Protein AF-A0A432TTW4-F1 (afdb_monomer)

Mean predicted aligned error: 8.32 Å

Secondary structure (DSSP, 8-state):
---S--SS--------TTHHHHHHHHHHHHHHHHHHHHHHHHHGGG-TTTT-----HHHHHHHHHHHHHHHHHHHHHHHHH--THHHHHHHHHHHHHHTHHHHHHTTPPPPS-----HHHHHHHHIIIIIHHHHHHHHHHHHHHHHT--HHHHHHHHHHHHHHHHHHHHHHHHHHHHHHHHH--

Radius of gyration: 19.62 Å; Cα contacts (8 Å, |Δi|>4): 116; chains: 1; bounding box: 41×42×66 Å

Structure (mmCIF, N/CA/C/O backbone):
data_AF-A0A432TTW4-F1
#
_entry.id   AF-A0A432TTW4-F1
#
loop_
_atom_site.group_PDB
_atom_site.id
_atom_site.type_symbol
_atom_site.label_atom_id
_atom_site.label_alt_id
_atom_site.label_comp_id
_atom_site.label_asym_id
_atom_site.label_entity_id
_atom_site.label_seq_id
_atom_site.pdbx_PDB_ins_code
_atom_site.Cartn_x
_atom_site.Cartn_y
_atom_site.Cartn_z
_atom_site.occupancy
_atom_site.B_iso_or_equiv
_atom_site.auth_seq_id
_atom_site.auth_comp_id
_atom_site.auth_asym_id
_atom_site.auth_atom_id
_atom_site.pdbx_PDB_model_num
ATOM 1 N N . MET A 1 1 ? 6.985 4.693 -40.006 1.00 43.53 1 MET A N 1
ATOM 2 C CA . MET A 1 1 ? 6.108 3.510 -39.920 1.00 43.53 1 MET A CA 1
ATOM 3 C C . MET A 1 1 ? 6.848 2.426 -40.681 1.00 43.53 1 MET A C 1
ATOM 5 O O . MET A 1 1 ? 7.261 2.726 -41.788 1.00 43.53 1 MET A O 1
ATOM 9 N N . GLU A 1 2 ? 7.109 1.294 -40.021 1.00 40.88 2 GLU A N 1
ATOM 10 C CA . GLU A 1 2 ? 8.022 0.202 -40.427 1.00 40.88 2 GLU A CA 1
ATOM 11 C C . GLU A 1 2 ? 9.523 0.553 -40.408 1.00 40.88 2 GLU A C 1
ATOM 13 O O . GLU A 1 2 ? 9.999 1.285 -41.261 1.00 40.88 2 GLU A O 1
ATOM 18 N N . GLN A 1 3 ? 10.231 0.014 -39.397 1.00 36.81 3 GLN A N 1
ATOM 19 C CA . GLN A 1 3 ? 11.697 -0.187 -39.255 1.00 36.81 3 GLN A CA 1
ATOM 20 C C . GLN A 1 3 ? 12.290 0.261 -37.905 1.00 36.81 3 GLN A C 1
ATOM 22 O O . GLN A 1 3 ? 13.287 0.967 -37.858 1.00 36.81 3 GLN A O 1
ATOM 27 N N . LEU A 1 4 ? 11.722 -0.198 -36.786 1.00 34.69 4 LEU A N 1
ATOM 28 C CA . LEU A 1 4 ? 12.437 -0.212 -35.492 1.00 34.69 4 LEU A CA 1
ATOM 29 C C . LEU A 1 4 ? 12.102 -1.457 -34.646 1.00 34.69 4 LEU A C 1
ATOM 31 O O . LEU A 1 4 ? 12.283 -1.472 -33.435 1.00 34.69 4 LEU A O 1
ATOM 35 N N . PHE A 1 5 ? 11.630 -2.518 -35.307 1.00 49.91 5 PHE A N 1
ATOM 36 C CA . PHE A 1 5 ? 11.475 -3.857 -34.739 1.00 49.91 5 PHE A CA 1
ATOM 37 C C . PHE A 1 5 ? 12.370 -4.813 -35.527 1.00 49.91 5 PHE A C 1
ATOM 39 O O . PHE A 1 5 ? 11.909 -5.540 -36.400 1.00 49.91 5 PHE A O 1
ATOM 46 N N . SER A 1 6 ? 13.675 -4.756 -35.286 1.00 42.56 6 SER A N 1
ATOM 47 C CA . SER A 1 6 ? 14.591 -5.811 -35.708 1.00 42.56 6 SER A CA 1
ATOM 48 C C . SER A 1 6 ? 15.794 -5.833 -34.776 1.00 42.56 6 SER A C 1
ATOM 50 O O . SER A 1 6 ? 16.329 -4.783 -34.429 1.00 42.56 6 SER A O 1
ATOM 52 N N . SER A 1 7 ? 16.204 -7.052 -34.425 1.00 39.91 7 SER A N 1
ATOM 53 C CA . SER A 1 7 ? 17.446 -7.442 -33.744 1.00 39.91 7 SER A CA 1
ATOM 54 C C . SER A 1 7 ? 17.606 -7.073 -32.265 1.00 39.91 7 SER A C 1
ATOM 56 O O . SER A 1 7 ? 18.510 -6.345 -31.876 1.00 39.91 7 SER A O 1
ATOM 58 N N . GLY A 1 8 ? 16.785 -7.700 -31.429 1.00 40.09 8 GLY A N 1
ATOM 59 C CA . GLY A 1 8 ? 17.166 -8.105 -30.079 1.00 40.09 8 GLY A CA 1
ATOM 60 C C . GLY A 1 8 ? 16.419 -9.399 -29.807 1.00 40.09 8 GLY A C 1
ATOM 61 O O . GLY A 1 8 ? 15.194 -9.390 -29.890 1.00 40.09 8 GLY A O 1
ATOM 62 N N . GLU A 1 9 ? 17.136 -10.506 -29.628 1.00 39.66 9 GLU A N 1
ATOM 63 C CA . GLU A 1 9 ? 16.575 -11.829 -29.350 1.00 39.66 9 GLU A CA 1
ATOM 64 C C . GLU A 1 9 ? 15.404 -11.696 -28.371 1.00 39.66 9 GLU A C 1
ATOM 66 O O . GLU A 1 9 ? 15.584 -11.317 -27.211 1.00 39.66 9 GLU A O 1
ATOM 71 N N . LEU A 1 10 ? 14.187 -11.970 -28.851 1.00 47.44 10 LEU A N 1
ATOM 72 C CA . LEU A 1 10 ? 13.092 -12.296 -27.958 1.00 47.44 10 LEU A CA 1
ATOM 73 C C . LEU A 1 10 ? 13.534 -13.599 -27.310 1.00 47.44 10 LEU A C 1
ATOM 75 O O . LEU A 1 10 ? 13.355 -14.665 -27.893 1.00 47.44 10 LEU A O 1
ATOM 79 N N . LEU A 1 11 ? 14.211 -13.492 -26.162 1.00 44.62 11 LEU A N 1
ATOM 80 C CA . LEU A 1 11 ? 14.373 -14.602 -25.242 1.00 44.62 11 LEU A CA 1
ATOM 81 C C . LEU A 1 11 ? 12.996 -15.242 -25.174 1.00 44.62 11 LEU A C 1
ATOM 83 O O . LEU A 1 11 ? 12.032 -14.595 -24.759 1.00 44.62 11 LEU A O 1
ATOM 87 N N . ASP A 1 12 ? 12.908 -16.459 -25.694 1.00 46.34 12 ASP A N 1
ATOM 88 C CA . ASP A 1 12 ? 11.715 -17.280 -25.656 1.00 46.34 12 ASP A CA 1
ATOM 89 C C . ASP A 1 12 ? 11.534 -17.640 -24.180 1.00 46.34 12 ASP A C 1
ATOM 91 O O . ASP A 1 12 ? 12.011 -18.664 -23.688 1.00 46.34 12 ASP A O 1
ATOM 95 N N . VAL A 1 13 ? 11.007 -16.681 -23.410 1.00 58.97 13 VAL A N 1
ATOM 96 C CA . VAL A 1 13 ? 10.734 -16.827 -21.989 1.00 58.97 13 VAL A CA 1
ATOM 97 C C . VAL A 1 13 ? 9.570 -17.795 -21.932 1.00 58.97 13 VAL A C 1
ATOM 99 O O . VAL A 1 13 ? 8.406 -17.397 -21.941 1.00 58.97 13 VAL A O 1
ATOM 102 N N . GLN A 1 14 ? 9.898 -19.086 -21.927 1.00 65.81 14 GLN A N 1
ATOM 103 C CA . GLN A 1 14 ? 8.943 -20.142 -21.660 1.00 65.81 14 GLN A CA 1
ATOM 104 C C . GLN A 1 14 ? 8.346 -19.853 -20.290 1.00 65.81 14 GLN A C 1
ATOM 106 O O . GLN A 1 14 ? 9.013 -19.964 -19.256 1.00 65.81 14 GLN A O 1
ATOM 111 N N . LEU A 1 15 ? 7.093 -19.401 -20.290 1.00 66.00 15 LEU A N 1
ATOM 112 C CA . LEU A 1 15 ? 6.364 -19.225 -19.051 1.00 66.00 15 LEU A CA 1
ATOM 113 C C . LEU A 1 15 ? 6.251 -20.606 -18.392 1.00 66.00 15 LEU A C 1
ATOM 115 O O . LEU A 1 15 ? 5.907 -21.570 -19.080 1.00 66.00 15 LEU A O 1
ATOM 119 N N . PRO A 1 16 ? 6.544 -20.729 -17.087 1.00 79.00 16 PRO A N 1
ATOM 120 C CA . PRO A 1 16 ? 6.449 -22.011 -16.406 1.00 79.00 16 PRO A CA 1
ATOM 121 C C . PRO A 1 16 ? 5.053 -22.612 -16.589 1.00 79.00 16 PRO A C 1
ATOM 123 O O . PRO A 1 16 ? 4.063 -21.895 -16.435 1.00 79.00 16 PRO A O 1
ATOM 126 N N . GLU A 1 17 ? 4.957 -23.922 -16.831 1.00 82.25 17 GLU A N 1
ATOM 127 C CA . GLU A 1 17 ? 3.669 -24.622 -17.021 1.00 82.25 17 GLU A CA 1
ATOM 128 C C . GLU A 1 17 ? 2.666 -24.328 -15.890 1.00 82.25 17 GLU A C 1
ATOM 130 O O . GLU A 1 17 ? 1.464 -24.206 -16.113 1.00 82.25 17 GLU A O 1
ATOM 135 N N . ASN A 1 18 ? 3.177 -24.120 -14.672 1.00 87.75 18 ASN A N 1
ATOM 136 C CA . ASN A 1 18 ? 2.397 -23.841 -13.469 1.00 87.75 18 ASN A CA 1
ATOM 137 C C . ASN A 1 18 ? 2.355 -22.352 -13.080 1.00 87.75 18 ASN A C 1
ATOM 139 O O . ASN A 1 18 ? 2.160 -22.029 -11.906 1.00 87.75 18 ASN A O 1
ATOM 143 N N . MET A 1 19 ? 2.514 -21.425 -14.032 1.00 85.56 19 MET A N 1
ATOM 144 C CA . MET A 1 19 ? 2.523 -19.976 -13.771 1.00 85.56 19 MET A CA 1
ATOM 145 C C . MET A 1 19 ? 1.333 -19.518 -12.916 1.00 85.56 19 MET A C 1
ATOM 147 O O . MET A 1 19 ? 1.515 -18.762 -11.963 1.00 85.56 19 MET A O 1
ATOM 151 N N . MET A 1 20 ? 0.124 -20.006 -13.209 1.00 86.31 20 MET A N 1
ATOM 152 C CA . MET A 1 20 ? -1.078 -19.646 -12.449 1.00 86.31 20 MET A CA 1
ATOM 153 C C . MET A 1 20 ? -0.980 -20.051 -10.975 1.00 86.31 20 MET A C 1
ATOM 155 O O . MET A 1 20 ? -1.337 -19.266 -10.097 1.00 86.31 20 MET A O 1
ATOM 159 N N . PHE A 1 21 ? -0.442 -21.237 -10.682 1.00 88.75 21 PHE A N 1
ATOM 160 C CA . PHE A 1 21 ? -0.217 -21.674 -9.305 1.00 88.75 21 PHE A CA 1
ATOM 161 C C . PHE A 1 21 ? 0.808 -20.788 -8.597 1.00 88.75 21 PHE A C 1
ATOM 163 O O . PHE A 1 21 ? 0.583 -20.389 -7.454 1.00 88.75 21 PHE A O 1
ATOM 170 N N . TYR A 1 22 ? 1.898 -20.418 -9.274 1.00 88.38 22 TYR A N 1
ATOM 171 C CA . TYR A 1 22 ? 2.891 -19.505 -8.708 1.00 88.38 22 TYR A CA 1
ATOM 172 C C . TYR A 1 22 ? 2.319 -18.117 -8.426 1.00 88.38 22 TYR A C 1
ATOM 174 O O . TYR A 1 22 ? 2.613 -17.553 -7.376 1.00 88.38 22 TYR A O 1
ATOM 182 N N . LEU A 1 23 ? 1.458 -17.587 -9.297 1.00 88.06 23 LEU A N 1
ATOM 183 C CA . LEU A 1 23 ? 0.778 -16.310 -9.066 1.00 88.06 23 LEU A CA 1
ATOM 184 C C . LEU A 1 23 ? -0.151 -16.366 -7.849 1.00 88.06 23 LEU A C 1
ATOM 186 O O . LEU A 1 23 ? -0.152 -15.442 -7.038 1.00 88.06 23 LEU A O 1
ATOM 190 N N . VAL A 1 24 ? -0.906 -17.456 -7.686 1.00 89.69 24 VAL A N 1
ATOM 191 C CA . VAL A 1 24 ? -1.780 -17.649 -6.518 1.00 89.69 24 VAL A CA 1
ATOM 192 C C . VAL A 1 24 ? -0.960 -17.756 -5.231 1.00 89.69 24 VAL A C 1
ATOM 194 O O . VAL A 1 24 ? -1.292 -17.104 -4.241 1.00 89.69 24 VAL A O 1
ATOM 197 N N . LEU A 1 25 ? 0.133 -18.523 -5.238 1.00 90.50 25 LEU A N 1
ATOM 198 C CA . LEU A 1 25 ? 1.035 -18.642 -4.088 1.00 90.50 25 LEU A CA 1
ATOM 199 C C . LEU A 1 25 ? 1.721 -17.314 -3.760 1.00 90.50 25 LEU A C 1
ATOM 201 O O . LEU A 1 25 ? 1.823 -16.951 -2.589 1.00 90.50 25 LEU A O 1
ATOM 205 N N . PHE A 1 26 ? 2.141 -16.563 -4.778 1.00 89.75 26 PHE A N 1
ATOM 206 C CA . PHE A 1 26 ? 2.705 -15.229 -4.613 1.00 89.75 26 PHE A CA 1
ATOM 207 C C . PHE A 1 26 ? 1.690 -14.271 -3.984 1.00 89.75 26 PHE A C 1
ATOM 209 O O . PHE A 1 26 ? 2.014 -13.591 -3.012 1.00 89.75 26 PHE A O 1
ATOM 216 N N . LEU A 1 27 ? 0.447 -14.259 -4.474 1.00 90.06 27 LEU A N 1
ATOM 217 C CA . LEU A 1 27 ? -0.629 -13.446 -3.908 1.00 90.06 27 LEU A CA 1
ATOM 218 C C . LEU A 1 27 ? -0.913 -13.837 -2.452 1.00 90.06 27 LEU A C 1
ATOM 220 O O . LEU A 1 27 ? -1.044 -12.968 -1.591 1.00 90.06 27 LEU A O 1
ATOM 224 N N . TYR A 1 28 ? -0.966 -15.137 -2.156 1.00 91.00 28 TYR A N 1
ATOM 225 C CA . TYR A 1 28 ? -1.145 -15.628 -0.793 1.00 91.00 28 TYR A CA 1
ATOM 226 C C . TYR A 1 28 ? -0.005 -15.181 0.131 1.00 91.00 28 TYR A C 1
ATOM 228 O O . TYR A 1 28 ? -0.263 -14.677 1.229 1.00 91.00 28 TYR A O 1
ATOM 236 N N . GLY A 1 29 ? 1.245 -15.307 -0.323 1.00 90.81 29 GLY A N 1
ATOM 237 C CA . GLY A 1 29 ? 2.428 -14.842 0.399 1.00 90.81 29 GLY A CA 1
ATOM 238 C C . GLY A 1 29 ? 2.387 -13.336 0.655 1.00 90.81 29 GLY A C 1
ATOM 239 O O . GLY A 1 29 ? 2.550 -12.901 1.792 1.00 90.81 29 GLY A O 1
ATOM 240 N N . TYR A 1 30 ? 2.077 -12.547 -0.374 1.00 90.31 30 TYR A N 1
ATOM 241 C CA . TYR A 1 30 ? 1.937 -11.093 -0.297 1.00 90.31 30 TYR A CA 1
ATOM 242 C C . TYR A 1 30 ? 0.890 -10.658 0.738 1.00 90.31 30 TYR A C 1
ATOM 244 O O . TYR A 1 30 ? 1.146 -9.784 1.571 1.00 90.31 30 TYR A O 1
ATOM 252 N N . ILE A 1 31 ? -0.286 -11.288 0.728 1.00 91.81 31 ILE A N 1
ATOM 253 C CA . ILE A 1 31 ? -1.383 -10.970 1.651 1.00 91.81 31 ILE A CA 1
ATOM 254 C C . ILE A 1 31 ? -1.028 -11.375 3.075 1.00 91.81 31 ILE A C 1
ATOM 256 O O . ILE A 1 31 ? -1.217 -10.596 4.008 1.00 91.81 31 ILE A O 1
ATOM 260 N N . THR A 1 32 ? -0.487 -12.579 3.242 1.00 91.25 32 THR A N 1
ATOM 261 C CA . THR A 1 32 ? -0.084 -13.102 4.548 1.00 91.25 32 THR A CA 1
ATOM 262 C C . THR A 1 32 ? 0.976 -12.207 5.179 1.00 91.25 32 THR A C 1
ATOM 264 O O . THR A 1 32 ? 0.820 -11.793 6.327 1.00 91.25 32 THR A O 1
ATOM 267 N N . LEU A 1 33 ? 1.996 -11.823 4.410 1.00 91.62 33 LEU A N 1
ATOM 268 C CA . LEU A 1 33 ? 3.042 -10.900 4.841 1.00 91.62 33 LEU A CA 1
ATOM 269 C C . LEU A 1 33 ? 2.467 -9.531 5.227 1.00 91.62 33 LEU A C 1
ATOM 271 O O . LEU A 1 33 ? 2.796 -9.009 6.289 1.00 91.62 33 LEU A O 1
ATOM 275 N N . SER A 1 34 ? 1.564 -8.978 4.413 1.00 93.44 34 SER A N 1
ATOM 276 C CA . SER A 1 34 ? 0.912 -7.694 4.699 1.00 93.44 34 SER A CA 1
ATOM 277 C C . SER A 1 34 ? 0.118 -7.735 6.009 1.00 93.44 34 SER A C 1
ATOM 279 O O . SER A 1 34 ? 0.263 -6.855 6.855 1.00 93.44 34 SER A O 1
ATOM 281 N N . ILE A 1 35 ? -0.680 -8.788 6.222 1.00 92.19 35 ILE A N 1
ATOM 282 C CA . ILE A 1 35 ? -1.465 -8.982 7.451 1.00 92.19 35 ILE A CA 1
ATOM 283 C C . ILE A 1 35 ? -0.555 -9.114 8.674 1.00 92.19 35 ILE A C 1
ATOM 285 O O . ILE A 1 35 ? -0.839 -8.504 9.707 1.00 92.19 35 ILE A O 1
ATOM 289 N N . ILE A 1 36 ? 0.518 -9.904 8.575 1.00 90.56 36 ILE A N 1
ATOM 290 C CA . ILE A 1 36 ? 1.480 -10.091 9.669 1.00 90.56 36 ILE A CA 1
ATOM 291 C C . ILE A 1 36 ? 2.144 -8.761 10.013 1.00 90.56 36 ILE A C 1
ATOM 293 O O . ILE A 1 36 ? 2.194 -8.409 11.188 1.00 90.56 36 ILE A O 1
ATOM 297 N N . MET A 1 37 ? 2.584 -7.991 9.016 1.00 92.00 37 MET A N 1
ATOM 298 C CA . MET A 1 37 ? 3.213 -6.692 9.257 1.00 92.00 37 MET A CA 1
ATOM 299 C C . MET A 1 37 ? 2.257 -5.703 9.921 1.00 92.00 37 MET A C 1
ATOM 301 O O . MET A 1 37 ? 2.629 -5.065 10.903 1.00 92.00 37 MET A O 1
ATOM 305 N N . TYR A 1 38 ? 1.005 -5.621 9.469 1.00 93.44 38 TYR A N 1
ATOM 306 C CA . TYR A 1 38 ? 0.009 -4.789 10.142 1.00 93.44 38 TYR A CA 1
ATOM 307 C C . TYR A 1 38 ? -0.235 -5.236 11.585 1.00 93.44 38 TYR A C 1
ATOM 309 O O . TYR A 1 38 ? -0.248 -4.403 12.486 1.00 93.44 38 TYR A O 1
ATOM 317 N N . ARG A 1 39 ? -0.382 -6.541 11.838 1.00 90.00 39 ARG A N 1
ATOM 318 C CA . ARG A 1 39 ? -0.534 -7.067 13.202 1.00 90.00 39 ARG A CA 1
ATOM 319 C C . ARG A 1 39 ? 0.669 -6.749 14.080 1.00 90.00 39 ARG A C 1
ATOM 321 O O . ARG A 1 39 ? 0.470 -6.346 15.217 1.00 90.00 39 ARG A O 1
ATOM 328 N N . LEU A 1 40 ? 1.881 -6.902 13.558 1.00 90.06 40 LEU A N 1
ATOM 329 C CA . LEU A 1 40 ? 3.117 -6.628 14.285 1.00 90.06 40 LEU A CA 1
ATOM 330 C C . LEU A 1 40 ? 3.195 -5.157 14.697 1.00 90.06 40 LEU A C 1
ATOM 332 O O . LEU A 1 40 ? 3.471 -4.870 15.856 1.00 90.06 40 LEU A O 1
ATOM 336 N N . VAL A 1 41 ? 2.891 -4.229 13.787 1.00 91.62 41 VAL A N 1
ATOM 337 C CA . VAL A 1 41 ? 2.915 -2.792 14.104 1.00 91.62 41 VAL A CA 1
ATOM 338 C C . VAL A 1 41 ? 1.816 -2.416 15.104 1.00 91.62 41 VAL A C 1
ATOM 340 O O . VAL A 1 41 ? 2.053 -1.594 15.986 1.00 91.62 41 VAL A O 1
ATOM 343 N N . ILE A 1 42 ? 0.622 -3.014 15.002 1.00 91.00 42 ILE A N 1
ATOM 344 C CA . ILE A 1 42 ? -0.507 -2.658 15.874 1.00 91.00 42 ILE A CA 1
ATOM 345 C C . ILE A 1 42 ? -0.429 -3.302 17.262 1.00 91.00 42 ILE A C 1
ATOM 347 O O . ILE A 1 42 ? -0.696 -2.629 18.254 1.00 91.00 42 ILE A O 1
ATOM 351 N N . LEU A 1 43 ? -0.123 -4.598 17.328 1.00 86.75 43 LEU A N 1
ATOM 352 C CA . LEU A 1 43 ? -0.194 -5.414 18.546 1.00 86.75 43 LEU A CA 1
ATOM 353 C C . LEU A 1 43 ? 1.174 -5.602 19.217 1.00 86.75 43 LEU A C 1
ATOM 355 O O . LEU A 1 43 ? 1.232 -6.068 20.354 1.00 86.75 43 LEU A O 1
ATOM 359 N N . GLY A 1 44 ? 2.270 -5.269 18.528 1.00 83.50 44 GLY A N 1
ATOM 360 C CA . GLY A 1 44 ? 3.627 -5.453 19.033 1.00 83.50 44 GLY A CA 1
ATOM 361 C C . GLY A 1 44 ? 3.887 -6.898 19.463 1.00 83.50 44 GLY A C 1
ATOM 362 O O . GLY A 1 44 ? 3.591 -7.850 18.735 1.00 83.50 44 GLY A O 1
ATOM 363 N N . GLU A 1 45 ? 4.398 -7.055 20.684 1.00 74.25 45 GLU A N 1
ATOM 364 C CA . GLU A 1 45 ? 4.714 -8.349 21.302 1.00 74.25 45 GLU A CA 1
ATOM 365 C C . GLU A 1 45 ? 3.479 -9.235 21.538 1.00 74.25 45 GLU A C 1
ATOM 367 O O . GLU A 1 45 ? 3.601 -10.455 21.624 1.00 74.25 45 GLU A O 1
ATOM 372 N N . GLN A 1 46 ? 2.275 -8.652 21.585 1.00 69.81 46 GLN A N 1
ATOM 373 C CA . GLN A 1 46 ? 1.019 -9.386 21.780 1.00 69.81 46 GLN A CA 1
ATOM 374 C C . GLN A 1 46 ? 0.423 -9.940 20.478 1.00 69.81 46 GLN A C 1
ATOM 376 O O . GLN A 1 46 ? -0.692 -10.465 20.485 1.00 69.81 46 GLN A O 1
ATOM 381 N N . SER A 1 47 ? 1.131 -9.841 19.349 1.00 69.69 47 SER A N 1
ATOM 382 C CA . SER A 1 47 ? 0.739 -10.505 18.103 1.00 69.69 47 SER A CA 1
ATOM 383 C C . SER A 1 47 ? 0.752 -12.030 18.309 1.00 69.69 47 SER A C 1
ATOM 385 O O . SER A 1 47 ? 1.779 -12.693 18.162 1.00 69.69 47 SER A O 1
ATOM 387 N N . SER A 1 48 ? -0.404 -12.583 18.690 1.00 52.28 48 SER A N 1
ATOM 388 C CA . SER A 1 48 ? -0.623 -13.919 19.272 1.00 52.28 48 SER A CA 1
ATOM 389 C C . SER A 1 48 ? -0.417 -15.114 18.324 1.00 52.28 48 SER A C 1
ATOM 391 O O . SER A 1 48 ? -1.070 -16.146 18.451 1.00 52.28 48 SER A O 1
ATOM 393 N N . GLY A 1 49 ? 0.514 -15.015 17.377 1.00 55.75 49 GLY A N 1
ATOM 394 C CA . GLY A 1 49 ? 0.853 -16.111 16.469 1.00 55.75 49 GLY A CA 1
ATOM 395 C C . GLY A 1 49 ? 2.248 -16.063 15.851 1.00 55.75 49 GLY A C 1
ATOM 396 O O . GLY A 1 49 ? 2.540 -16.918 15.022 1.00 55.75 49 GLY A O 1
ATOM 397 N N . GLY A 1 50 ? 3.115 -15.104 16.202 1.00 57.69 50 GLY A N 1
ATOM 398 C CA . GLY A 1 50 ? 4.411 -14.957 15.524 1.00 57.69 50 GLY A CA 1
ATOM 399 C C . GLY A 1 50 ? 4.273 -14.866 13.993 1.00 57.69 50 GLY A C 1
ATOM 400 O O . GLY A 1 50 ? 3.217 -14.515 13.468 1.00 57.69 50 GLY A O 1
ATOM 401 N N . PHE A 1 51 ? 5.332 -15.211 13.257 1.00 62.84 51 PHE A N 1
ATOM 402 C CA . PHE A 1 51 ? 5.358 -15.257 11.785 1.00 62.84 51 PHE A CA 1
ATOM 403 C C . PHE A 1 51 ? 4.597 -16.479 11.206 1.00 62.84 51 PHE A C 1
ATOM 405 O O . PHE A 1 51 ? 5.024 -17.072 10.217 1.00 62.84 51 PHE A O 1
ATOM 412 N N . MET A 1 52 ? 3.497 -16.918 11.834 1.00 69.56 52 MET A N 1
ATOM 413 C CA . MET A 1 52 ? 2.699 -18.036 11.321 1.00 69.56 52 MET A CA 1
ATOM 414 C C . MET A 1 52 ? 1.840 -17.619 10.121 1.00 69.56 52 MET A C 1
ATOM 416 O O . MET A 1 52 ? 1.269 -16.522 10.115 1.00 69.56 52 MET A O 1
ATOM 420 N N . PRO A 1 53 ? 1.689 -18.505 9.119 1.00 70.12 53 PRO A N 1
ATOM 421 C CA . PRO A 1 53 ? 0.837 -18.245 7.971 1.00 70.12 53 PRO A CA 1
ATOM 422 C C . PRO A 1 53 ? -0.613 -18.008 8.404 1.00 70.12 53 PRO A C 1
ATOM 424 O O . PRO A 1 53 ? -1.163 -18.698 9.265 1.00 70.12 53 PRO A O 1
ATOM 427 N N . VAL A 1 54 ? -1.252 -17.012 7.793 1.00 78.56 54 VAL A N 1
ATOM 428 C CA . VAL A 1 54 ? -2.650 -16.683 8.070 1.00 78.56 54 VAL A CA 1
ATOM 429 C C . VAL A 1 54 ? -3.519 -17.733 7.383 1.00 78.56 54 VAL A C 1
ATOM 431 O O . VAL A 1 54 ? -3.551 -17.809 6.159 1.00 78.56 54 VAL A O 1
ATOM 434 N N . LEU A 1 55 ? -4.231 -18.540 8.173 1.00 80.38 55 LEU A N 1
ATOM 435 C CA . LEU A 1 55 ? -5.127 -19.596 7.673 1.00 80.38 55 LEU A CA 1
ATOM 436 C C . LEU A 1 55 ? -6.613 -19.211 7.728 1.00 80.38 55 LEU A C 1
ATOM 438 O O . LEU A 1 55 ? -7.477 -19.965 7.288 1.00 80.38 55 LEU A O 1
ATOM 442 N N . ASN A 1 56 ? -6.939 -18.032 8.264 1.00 86.00 56 ASN A N 1
ATOM 443 C CA . ASN A 1 56 ? -8.321 -17.576 8.342 1.00 86.00 56 ASN A CA 1
ATOM 444 C C . ASN A 1 56 ? -8.823 -17.162 6.948 1.00 86.00 56 ASN A C 1
ATOM 446 O O . ASN A 1 56 ? -8.564 -16.052 6.483 1.00 86.00 56 ASN A O 1
ATOM 450 N N . VAL A 1 57 ? -9.570 -18.060 6.301 1.00 85.94 57 VAL A N 1
ATOM 451 C CA . VAL A 1 57 ? -10.099 -17.878 4.940 1.00 85.94 57 VAL A CA 1
ATOM 452 C C . VAL A 1 57 ? -10.973 -16.627 4.829 1.00 85.94 57 VAL A C 1
ATOM 454 O O . VAL A 1 57 ? -10.832 -15.871 3.872 1.00 85.94 57 VAL A O 1
ATOM 457 N N . ASN A 1 58 ? -11.819 -16.342 5.824 1.00 87.94 58 ASN A N 1
ATOM 458 C CA . ASN A 1 58 ? -12.663 -15.142 5.817 1.00 87.94 58 ASN A CA 1
ATOM 459 C C . ASN A 1 58 ? -11.817 -13.856 5.819 1.00 87.94 58 ASN A C 1
ATOM 461 O O . ASN A 1 58 ? -12.098 -12.907 5.086 1.00 87.94 58 ASN A O 1
ATOM 465 N N . LYS A 1 59 ? -10.732 -13.833 6.601 1.00 89.12 59 LYS A N 1
ATOM 466 C CA . LYS A 1 59 ? -9.784 -12.714 6.608 1.00 89.12 59 LYS A CA 1
ATOM 467 C C . LYS A 1 59 ? -9.113 -12.533 5.253 1.00 89.12 59 LYS A C 1
ATOM 469 O O . LYS A 1 59 ? -9.057 -11.409 4.759 1.00 89.12 59 LYS A O 1
ATOM 474 N N . ILE A 1 60 ? -8.634 -13.625 4.660 1.00 90.56 60 ILE A N 1
ATOM 475 C CA . ILE A 1 60 ? -7.984 -13.602 3.347 1.00 90.56 60 ILE A CA 1
ATOM 476 C C . ILE A 1 60 ? -8.955 -13.060 2.301 1.00 90.56 60 ILE A C 1
ATOM 478 O O . ILE A 1 60 ? -8.606 -12.117 1.605 1.00 90.56 60 ILE A O 1
ATOM 482 N N . ILE A 1 61 ? -10.187 -13.572 2.235 1.00 91.38 61 ILE A N 1
ATOM 483 C CA . ILE A 1 61 ? -11.196 -13.119 1.266 1.00 91.38 61 ILE A CA 1
ATOM 484 C C . ILE A 1 61 ? -11.491 -11.624 1.429 1.00 91.38 61 ILE A C 1
ATOM 486 O O . ILE A 1 61 ? -11.513 -10.896 0.439 1.00 91.38 61 ILE A O 1
ATOM 490 N N . ARG A 1 62 ? -11.670 -11.137 2.665 1.00 93.19 62 ARG A N 1
ATOM 491 C CA . ARG A 1 62 ? -11.883 -9.702 2.927 1.00 93.19 62 ARG A CA 1
ATOM 492 C C . ARG A 1 62 ? -10.687 -8.859 2.485 1.00 93.19 62 ARG A C 1
ATOM 494 O O . ARG A 1 62 ? -10.884 -7.787 1.919 1.00 93.19 62 ARG A O 1
ATOM 501 N N . PHE A 1 63 ? -9.467 -9.335 2.731 1.00 94.19 63 PHE A N 1
ATOM 502 C CA . PHE A 1 63 ? -8.244 -8.637 2.341 1.00 94.19 63 PHE A CA 1
ATOM 503 C C . PHE A 1 63 ? -8.079 -8.611 0.817 1.00 94.19 63 PHE A C 1
ATOM 505 O O . PHE A 1 63 ? -7.921 -7.533 0.255 1.00 94.19 63 PHE A O 1
ATOM 512 N N . VAL A 1 64 ? -8.212 -9.764 0.146 1.00 94.00 64 VAL A N 1
ATOM 513 C CA . VAL A 1 64 ? -8.210 -9.887 -1.323 1.00 94.00 64 VAL A CA 1
ATOM 514 C C . VAL A 1 64 ? -9.253 -8.956 -1.929 1.00 94.00 64 VAL A C 1
ATOM 516 O O . VAL A 1 64 ? -8.934 -8.177 -2.822 1.00 94.00 64 VAL A O 1
ATOM 519 N N . GLY A 1 65 ? -10.492 -9.006 -1.431 1.00 94.06 65 GLY A N 1
ATOM 520 C CA . GLY A 1 65 ? -11.586 -8.178 -1.927 1.00 94.06 65 GLY A CA 1
ATOM 521 C C . GLY A 1 65 ? -11.275 -6.687 -1.817 1.00 94.06 65 GLY A C 1
ATOM 522 O O . GLY A 1 65 ? -11.505 -5.944 -2.768 1.00 94.06 65 GLY A O 1
ATOM 523 N N . LEU A 1 66 ? -10.683 -6.253 -0.701 1.00 94.75 66 LEU A N 1
ATOM 524 C CA . LEU A 1 66 ? -10.270 -4.864 -0.523 1.00 94.75 66 LEU A CA 1
ATOM 525 C C . LEU A 1 66 ? -9.092 -4.483 -1.434 1.00 94.75 66 LEU A C 1
ATOM 527 O O . LEU A 1 66 ? -9.123 -3.412 -2.034 1.00 94.75 66 LEU A O 1
ATOM 531 N N . THR A 1 67 ? -8.087 -5.349 -1.594 1.00 92.75 67 THR A N 1
ATOM 532 C CA . THR A 1 67 ? -6.963 -5.134 -2.523 1.00 92.75 67 THR A CA 1
ATOM 533 C C . THR A 1 67 ? -7.452 -4.989 -3.961 1.00 92.75 67 THR A C 1
ATOM 535 O O . THR A 1 67 ? -7.076 -4.034 -4.640 1.00 92.75 67 THR A O 1
ATOM 538 N N . LEU A 1 68 ? -8.331 -5.887 -4.411 1.00 93.56 68 LEU A N 1
ATOM 539 C CA . LEU A 1 68 ? -8.923 -5.825 -5.746 1.00 93.56 68 LEU A CA 1
ATOM 540 C C . LEU A 1 68 ? -9.775 -4.570 -5.922 1.00 93.56 68 LEU A C 1
ATOM 542 O O . LEU A 1 68 ? -9.657 -3.903 -6.943 1.00 93.56 68 LEU A O 1
ATOM 546 N N . PHE A 1 69 ? -10.587 -4.208 -4.927 1.00 94.50 69 PHE A N 1
ATOM 547 C CA . PHE A 1 69 ? -11.392 -2.990 -4.971 1.00 94.50 69 PHE A CA 1
ATOM 548 C C . PHE A 1 69 ? -10.519 -1.739 -5.121 1.00 94.50 69 PHE A C 1
ATOM 550 O O . PHE A 1 69 ? -10.741 -0.939 -6.027 1.00 94.50 69 PHE A O 1
ATOM 557 N N . VAL A 1 70 ? -9.487 -1.592 -4.286 1.00 92.81 70 VAL A N 1
ATOM 558 C CA . VAL A 1 70 ? -8.547 -0.463 -4.353 1.00 92.81 70 VAL A CA 1
ATOM 559 C C . VAL A 1 70 ? -7.840 -0.419 -5.711 1.00 92.81 70 VAL A C 1
ATOM 561 O O . VAL A 1 70 ? -7.756 0.646 -6.326 1.00 92.81 70 VAL A O 1
ATOM 564 N N . GLY A 1 71 ? -7.381 -1.568 -6.215 1.00 90.44 71 GLY A N 1
ATOM 565 C CA . GLY A 1 71 ? -6.739 -1.672 -7.527 1.00 90.44 71 GLY A CA 1
ATOM 566 C C . GLY A 1 71 ? -7.670 -1.282 -8.677 1.00 90.44 71 GLY A C 1
ATOM 567 O O . GLY A 1 71 ? -7.313 -0.457 -9.511 1.00 90.44 71 GLY A O 1
ATOM 568 N N . LEU A 1 72 ? -8.897 -1.803 -8.701 1.00 93.06 72 LEU A N 1
ATOM 569 C CA . LEU A 1 72 ? -9.862 -1.504 -9.761 1.00 93.06 72 LEU A CA 1
ATOM 570 C C . LEU A 1 72 ? -10.270 -0.030 -9.758 1.00 93.06 72 LEU A C 1
ATOM 572 O O . LEU A 1 72 ? -10.242 0.615 -10.802 1.00 93.06 72 LEU A O 1
ATOM 576 N N . VAL A 1 73 ? -10.597 0.525 -8.591 1.00 93.00 73 VAL A N 1
ATOM 577 C CA . VAL A 1 73 ? -11.047 1.920 -8.469 1.00 93.00 73 VAL A CA 1
ATOM 578 C C . VAL A 1 73 ? -9.955 2.913 -8.876 1.00 93.00 73 VAL A C 1
ATOM 580 O O . VAL A 1 73 ? -10.264 4.006 -9.345 1.00 93.00 73 VAL A O 1
ATOM 583 N N . THR A 1 74 ? -8.682 2.54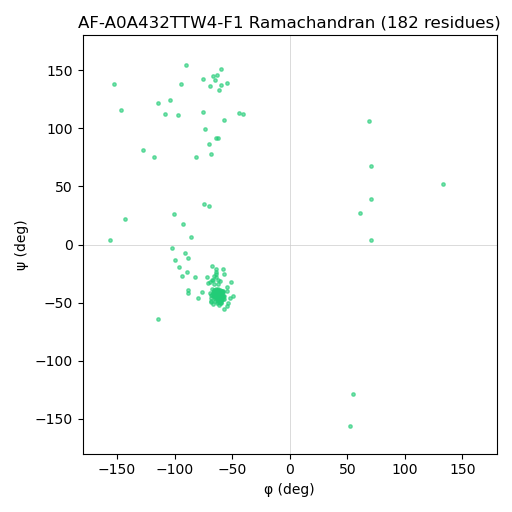5 -8.735 1.00 90.19 74 THR A N 1
ATOM 584 C CA . THR A 1 74 ? -7.554 3.409 -9.112 1.00 90.19 74 THR A CA 1
ATOM 585 C C . THR A 1 74 ? -7.135 3.241 -10.569 1.00 90.19 74 THR A C 1
ATOM 587 O O . THR A 1 74 ? -6.834 4.237 -11.222 1.00 90.19 74 THR A O 1
ATOM 590 N N . VAL A 1 75 ? -7.138 2.014 -11.099 1.00 90.12 75 VAL A N 1
ATOM 591 C CA . VAL A 1 75 ? -6.620 1.704 -12.443 1.00 90.12 75 VAL A CA 1
ATOM 592 C C . VAL A 1 75 ? -7.680 1.858 -13.532 1.00 90.12 75 VAL A C 1
ATOM 594 O O . VAL A 1 75 ? -7.381 2.402 -14.594 1.00 90.12 75 VAL A O 1
ATOM 597 N N . VAL A 1 76 ? -8.923 1.422 -13.297 1.00 91.94 76 VAL A N 1
ATOM 598 C CA . VAL A 1 76 ? -9.979 1.423 -14.330 1.00 91.94 76 VAL A CA 1
ATOM 599 C C . VAL A 1 76 ? -10.257 2.830 -14.875 1.00 91.94 76 VAL A C 1
ATOM 601 O O . VAL A 1 76 ? -10.300 2.980 -16.097 1.00 91.94 76 VAL A O 1
ATOM 604 N N . PRO A 1 77 ? -10.378 3.887 -14.045 1.00 89.75 77 PRO A N 1
ATOM 605 C CA . PRO A 1 77 ? -10.599 5.236 -14.563 1.00 89.75 77 PRO A CA 1
ATOM 606 C C . PRO A 1 77 ? -9.463 5.718 -15.467 1.00 89.75 77 PRO A C 1
ATOM 608 O O . PRO A 1 77 ? -9.723 6.323 -16.506 1.00 89.75 77 PRO A O 1
ATOM 611 N N . VAL A 1 78 ? -8.213 5.405 -15.119 1.00 90.50 78 VAL A N 1
ATOM 612 C CA . VAL A 1 78 ? -7.037 5.742 -15.934 1.00 90.50 78 VAL A CA 1
ATOM 613 C C . VAL A 1 78 ? -7.061 4.975 -17.252 1.00 90.50 78 VAL A C 1
ATOM 615 O O . VAL A 1 78 ? -6.804 5.559 -18.297 1.00 90.50 78 VAL A O 1
ATOM 618 N N . MET A 1 79 ? -7.419 3.690 -17.221 1.00 90.50 79 MET A N 1
ATOM 619 C CA . MET A 1 79 ? -7.487 2.845 -18.414 1.00 90.50 79 MET A CA 1
ATOM 620 C C . MET A 1 79 ? -8.548 3.326 -19.413 1.00 90.50 79 MET A C 1
ATOM 622 O O . MET A 1 79 ? -8.314 3.288 -20.615 1.00 90.50 79 MET A O 1
ATOM 626 N N . ILE A 1 80 ? -9.699 3.8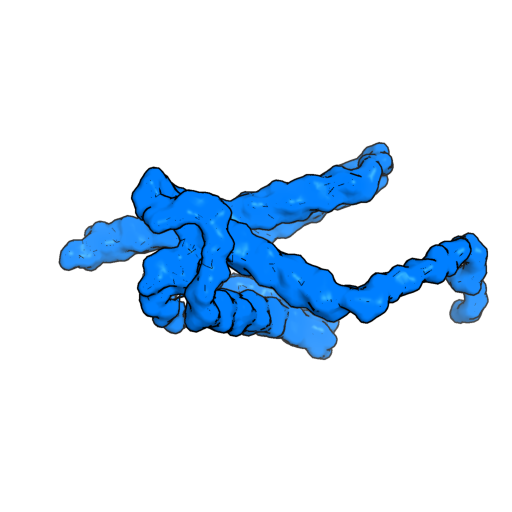00 -18.924 1.00 92.44 80 ILE A N 1
ATOM 627 C CA . ILE A 1 80 ? -10.797 4.291 -19.772 1.00 92.44 80 ILE A CA 1
ATOM 628 C C . ILE A 1 80 ? -10.494 5.684 -20.338 1.00 92.44 80 ILE A C 1
ATOM 630 O O . ILE A 1 80 ? -10.811 5.968 -21.489 1.00 92.44 80 ILE A O 1
ATOM 634 N N . THR A 1 81 ? -9.918 6.572 -19.526 1.00 91.31 81 THR A N 1
ATOM 635 C CA . THR A 1 81 ? -9.750 7.994 -19.884 1.00 91.31 81 THR A CA 1
ATOM 636 C C . THR A 1 81 ? -8.377 8.334 -20.457 1.00 91.31 81 THR A C 1
ATOM 638 O O . THR A 1 81 ? -8.213 9.391 -21.060 1.00 91.31 81 THR A O 1
ATOM 641 N N . GLY A 1 82 ? -7.372 7.486 -20.232 1.00 89.38 82 GLY A N 1
ATOM 642 C CA . GLY A 1 82 ? -5.974 7.742 -20.577 1.00 89.38 82 GLY A CA 1
ATOM 643 C C . GLY A 1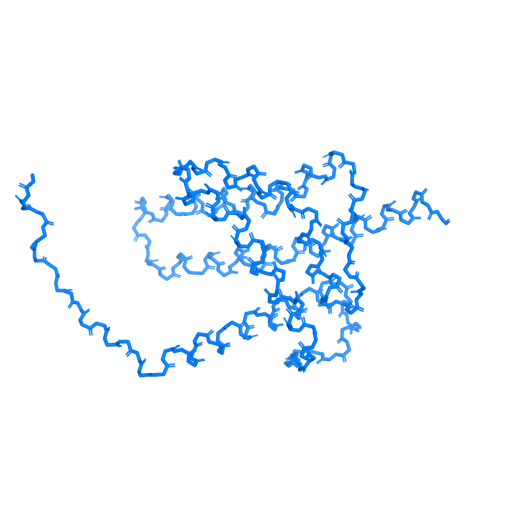 82 ? -5.283 8.807 -19.715 1.00 89.38 82 GLY A C 1
ATOM 644 O O . GLY A 1 82 ? -4.132 9.140 -19.986 1.00 89.38 82 GLY A O 1
ATOM 645 N N . MET A 1 83 ? -5.941 9.365 -18.689 1.00 89.69 83 MET A N 1
ATOM 646 C CA . MET A 1 83 ? -5.367 10.448 -17.881 1.00 89.69 83 MET A CA 1
ATOM 647 C C . MET A 1 83 ? -4.723 9.904 -16.593 1.00 89.69 83 MET A C 1
ATOM 649 O O . MET A 1 83 ? -5.442 9.505 -15.675 1.00 89.69 83 MET A O 1
ATOM 653 N N . PRO A 1 84 ? -3.386 9.950 -16.440 1.00 83.69 84 PRO A N 1
ATOM 654 C CA . PRO A 1 84 ? -2.712 9.405 -15.257 1.00 83.69 84 PRO A CA 1
ATOM 655 C C . PRO A 1 84 ? -3.044 10.169 -13.964 1.00 83.69 84 PRO A C 1
ATOM 657 O O . PRO A 1 84 ? -3.068 9.583 -12.885 1.00 83.69 84 PRO A O 1
ATOM 660 N N . MET A 1 85 ? -3.380 11.463 -14.053 1.00 87.38 85 MET A N 1
ATOM 661 C CA . MET A 1 85 ? -3.754 12.279 -12.886 1.00 87.38 85 MET A CA 1
ATOM 662 C C . MET A 1 85 ? -5.035 11.794 -12.194 1.00 87.38 85 MET A C 1
ATOM 664 O O . MET A 1 85 ? -5.192 12.001 -10.989 1.00 87.38 85 MET A O 1
ATOM 668 N N . LEU A 1 86 ? -5.929 11.101 -12.912 1.00 89.19 86 LEU A N 1
ATOM 669 C CA . LEU A 1 86 ? -7.122 10.505 -12.308 1.00 89.19 86 LEU A CA 1
ATOM 670 C C . LEU A 1 86 ? -6.764 9.457 -11.257 1.00 89.19 86 LEU A C 1
ATOM 672 O O . LEU A 1 86 ? -7.484 9.340 -10.271 1.00 89.19 86 LEU A O 1
ATOM 676 N N . GLN A 1 87 ? -5.634 8.758 -11.398 1.00 89.31 87 GLN A N 1
ATOM 677 C CA . GLN A 1 87 ? -5.194 7.785 -10.403 1.00 89.31 87 GLN A CA 1
ATOM 678 C C . GLN A 1 87 ? -5.027 8.428 -9.025 1.00 89.31 87 GLN A C 1
ATOM 680 O O . GLN A 1 87 ? -5.484 7.875 -8.027 1.00 89.31 87 GLN A O 1
ATOM 685 N N . LEU A 1 88 ? -4.407 9.612 -8.973 1.00 90.19 88 LEU A N 1
ATOM 686 C CA . LEU A 1 88 ? -4.170 10.344 -7.729 1.00 90.19 88 LEU A CA 1
ATOM 687 C C . LEU A 1 88 ? -5.476 10.828 -7.107 1.00 90.19 88 LEU A C 1
ATOM 689 O O . LEU A 1 88 ? -5.655 10.696 -5.899 1.00 90.19 88 LEU A O 1
ATOM 693 N N . ILE A 1 89 ? -6.399 11.335 -7.927 1.00 91.50 89 ILE A N 1
ATOM 694 C CA . ILE A 1 89 ? -7.720 11.780 -7.470 1.00 91.50 89 ILE A CA 1
ATOM 695 C C . ILE A 1 89 ? -8.489 10.597 -6.879 1.00 91.50 89 ILE A C 1
ATOM 697 O O . ILE A 1 89 ? -8.988 10.673 -5.759 1.00 91.50 89 ILE A O 1
ATOM 701 N N . MET A 1 90 ? -8.538 9.474 -7.596 1.00 93.19 90 MET A N 1
ATOM 702 C CA . MET A 1 90 ? -9.228 8.276 -7.127 1.00 93.19 90 MET A CA 1
ATOM 703 C C . MET A 1 90 ? -8.583 7.719 -5.861 1.00 93.19 90 MET A C 1
ATOM 705 O O . MET A 1 90 ? -9.298 7.398 -4.913 1.00 93.19 90 MET A O 1
ATOM 709 N N . TYR A 1 91 ? -7.249 7.666 -5.802 1.00 91.75 91 TYR A N 1
ATOM 710 C CA . TYR A 1 91 ? -6.528 7.215 -4.614 1.00 91.75 91 TYR A CA 1
ATOM 711 C C . TYR A 1 91 ? -6.778 8.133 -3.412 1.00 91.75 91 TYR A C 1
ATOM 713 O O . TYR A 1 91 ? -7.005 7.639 -2.310 1.00 91.75 91 TYR A O 1
ATOM 721 N N . PHE A 1 92 ? -6.825 9.453 -3.621 1.00 93.06 92 PHE A N 1
ATOM 722 C CA . PHE A 1 92 ? -7.208 10.413 -2.587 1.00 93.06 92 PHE A CA 1
ATOM 723 C C . PHE A 1 92 ? -8.609 10.119 -2.048 1.00 93.06 92 PHE A C 1
ATOM 725 O O . PHE A 1 92 ? -8.797 10.097 -0.839 1.00 93.06 92 PHE A O 1
ATOM 732 N N . LEU A 1 93 ? -9.590 9.830 -2.903 1.00 92.19 93 LEU A N 1
ATOM 733 C CA . LEU A 1 93 ? -10.958 9.548 -2.455 1.00 92.19 93 LEU A CA 1
ATOM 734 C C . LEU A 1 93 ? -11.062 8.257 -1.634 1.00 92.19 93 LEU A C 1
ATOM 736 O O . LEU A 1 93 ? -11.794 8.212 -0.645 1.00 92.19 93 LEU A O 1
ATOM 740 N N . ILE A 1 94 ? -10.325 7.213 -2.017 1.00 92.44 94 ILE A N 1
ATOM 741 C CA . ILE A 1 94 ? -10.401 5.908 -1.348 1.00 92.44 94 ILE A CA 1
ATOM 742 C C . ILE A 1 94 ? -9.407 5.737 -0.199 1.00 92.44 94 ILE A C 1
ATOM 744 O O . ILE A 1 94 ? -9.497 4.731 0.504 1.00 92.44 94 ILE A O 1
ATOM 748 N N . ILE A 1 95 ? -8.475 6.675 0.026 1.00 92.00 95 ILE A N 1
ATOM 749 C CA . ILE A 1 95 ? -7.439 6.511 1.056 1.00 92.00 95 ILE A CA 1
ATOM 750 C C . ILE A 1 95 ? -7.998 6.201 2.454 1.00 92.00 95 ILE A C 1
ATOM 752 O O . ILE A 1 95 ? -7.422 5.354 3.127 1.00 92.00 95 ILE A O 1
ATOM 756 N N . PRO A 1 96 ? -9.141 6.750 2.915 1.00 90.88 96 PRO A N 1
ATOM 757 C CA . PRO A 1 96 ? -9.659 6.378 4.230 1.00 90.88 96 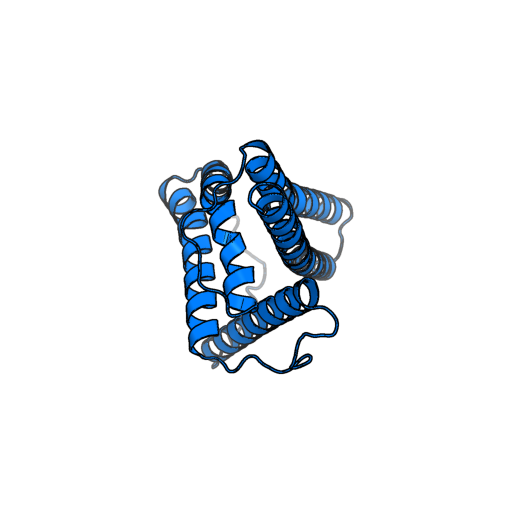PRO A CA 1
ATOM 758 C C . PRO A 1 96 ? -10.102 4.911 4.275 1.00 90.88 96 PRO A C 1
ATOM 760 O O . PRO A 1 96 ? -9.996 4.253 5.304 1.00 90.88 96 PRO A O 1
ATOM 763 N N . ILE A 1 97 ? -10.564 4.362 3.147 1.00 93.06 97 ILE A N 1
ATOM 764 C CA . ILE A 1 97 ? -11.007 2.970 3.042 1.00 93.06 97 ILE A CA 1
ATOM 765 C C . ILE A 1 97 ? -9.815 2.016 3.202 1.00 93.06 97 ILE A C 1
ATOM 767 O O . ILE A 1 97 ? -10.000 0.929 3.750 1.00 93.06 97 ILE A O 1
ATOM 771 N N . THR A 1 98 ? -8.595 2.409 2.810 1.00 93.25 98 THR A N 1
ATOM 772 C CA . THR A 1 98 ? -7.394 1.561 2.951 1.00 93.25 98 THR A CA 1
ATOM 773 C C . THR A 1 98 ? -7.050 1.278 4.414 1.00 93.25 98 THR A C 1
ATOM 775 O O . THR A 1 98 ? -6.518 0.214 4.719 1.00 93.25 98 THR A O 1
ATOM 778 N N . LEU A 1 99 ? -7.472 2.124 5.361 1.00 94.06 99 LEU A N 1
ATOM 779 C CA . LEU A 1 99 ? -7.362 1.840 6.799 1.00 94.06 99 LEU A CA 1
ATOM 780 C C . LEU A 1 99 ? -8.079 0.536 7.200 1.00 94.06 99 LEU A C 1
ATOM 782 O O . LEU A 1 99 ? -7.741 -0.077 8.213 1.00 94.06 99 LEU A O 1
ATOM 786 N N . ASN A 1 100 ? -9.035 0.054 6.396 1.00 95.44 100 ASN A N 1
ATOM 787 C CA . ASN A 1 100 ? -9.669 -1.243 6.622 1.00 95.44 100 ASN A CA 1
ATOM 788 C C . ASN A 1 100 ? -8.739 -2.438 6.417 1.00 95.44 100 ASN A C 1
ATOM 790 O O . ASN A 1 100 ? -9.051 -3.500 6.951 1.00 95.44 100 ASN A O 1
ATOM 794 N N . PHE A 1 101 ? -7.606 -2.291 5.721 1.00 95.31 101 PHE A N 1
ATOM 795 C CA . PHE A 1 101 ? -6.582 -3.336 5.699 1.00 95.31 101 PHE A CA 1
ATOM 796 C C . PHE A 1 101 ? -6.104 -3.654 7.117 1.00 95.31 101 PHE A C 1
ATOM 798 O O . PHE A 1 101 ? -5.977 -4.826 7.472 1.00 95.31 101 PHE A O 1
ATOM 805 N N . ILE A 1 102 ? -5.946 -2.619 7.950 1.00 94.94 102 ILE A N 1
ATOM 806 C CA . ILE A 1 102 ? -5.578 -2.771 9.356 1.00 94.94 102 ILE A CA 1
ATOM 807 C C . ILE A 1 102 ? -6.702 -3.462 10.120 1.00 94.94 102 ILE A C 1
ATOM 809 O O . ILE A 1 102 ? -6.448 -4.493 10.736 1.00 94.94 102 ILE A O 1
ATOM 813 N N . ASN A 1 103 ? -7.946 -2.972 10.011 1.00 93.06 103 ASN A N 1
ATOM 814 C CA . ASN A 1 103 ? -9.107 -3.593 10.668 1.00 93.06 103 ASN A CA 1
ATOM 815 C C . ASN A 1 103 ? -9.200 -5.093 10.358 1.00 93.06 103 ASN A C 1
ATOM 817 O O . ASN A 1 103 ? -9.365 -5.905 11.261 1.00 93.06 103 ASN A O 1
ATOM 821 N N . ILE A 1 104 ? -9.045 -5.475 9.088 1.00 91.81 104 ILE A N 1
ATOM 822 C CA . ILE A 1 104 ? -9.061 -6.878 8.662 1.00 91.81 104 ILE A CA 1
ATOM 823 C C . ILE A 1 104 ? -7.889 -7.648 9.289 1.00 91.81 104 ILE A C 1
ATOM 825 O O . ILE A 1 104 ? -8.075 -8.767 9.773 1.00 91.81 104 ILE A O 1
ATOM 829 N N . ALA A 1 105 ? -6.691 -7.059 9.321 1.00 90.62 105 ALA A N 1
ATOM 830 C CA . ALA A 1 105 ? -5.515 -7.691 9.905 1.00 90.62 105 ALA A CA 1
ATOM 831 C C . ALA A 1 105 ? -5.705 -8.005 11.400 1.00 90.62 105 ALA A C 1
ATOM 833 O O . ALA A 1 105 ? -5.410 -9.129 11.817 1.00 90.62 105 ALA A O 1
ATOM 834 N N . ILE A 1 106 ? -6.274 -7.082 12.179 1.00 89.81 106 ILE A N 1
ATOM 835 C CA . ILE A 1 106 ? -6.510 -7.234 13.629 1.00 89.81 106 ILE A CA 1
ATOM 836 C C . ILE A 1 106 ? -7.895 -7.803 13.998 1.00 89.81 106 ILE A C 1
ATOM 838 O O . ILE A 1 106 ? -8.322 -7.673 15.139 1.00 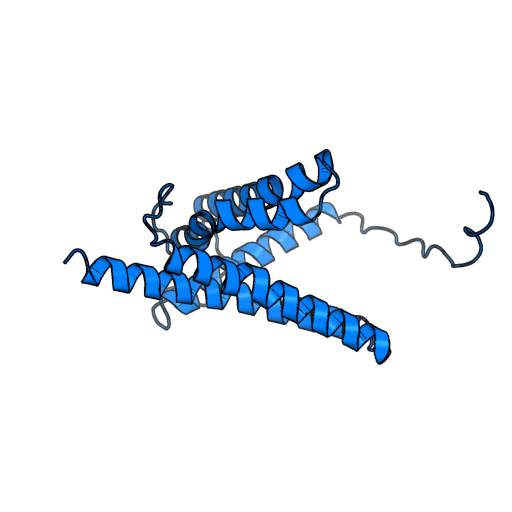89.81 106 ILE A O 1
ATOM 842 N N . ASP A 1 107 ? -8.598 -8.433 13.049 1.00 88.56 107 ASP A N 1
ATOM 843 C CA . ASP A 1 107 ? -9.913 -9.073 13.262 1.00 88.56 107 ASP A CA 1
ATOM 844 C C . ASP A 1 107 ? -11.037 -8.121 13.717 1.00 88.56 107 ASP A C 1
ATOM 846 O O . ASP A 1 107 ? -12.024 -8.532 14.322 1.00 88.56 107 ASP A O 1
ATOM 850 N N . GLN A 1 108 ? -10.933 -6.842 13.363 1.00 87.62 108 GLN A N 1
ATOM 851 C CA . GLN A 1 108 ? -11.962 -5.832 13.591 1.00 87.62 108 GLN A CA 1
ATOM 852 C C . GLN A 1 108 ? -12.942 -5.738 12.398 1.00 87.62 108 GLN A C 1
ATOM 854 O O . GLN A 1 108 ? -12.614 -6.076 11.244 1.00 87.62 108 GLN A O 1
ATOM 859 N N . PRO A 1 109 ? -14.187 -5.285 12.632 1.00 87.69 109 PRO A N 1
ATOM 860 C CA . PRO A 1 109 ? -15.141 -5.043 11.557 1.00 87.69 109 PRO A CA 1
ATOM 861 C C . PRO A 1 109 ? -14.657 -3.909 10.642 1.00 87.69 109 PRO A C 1
ATOM 863 O O . PRO A 1 109 ? -14.091 -2.911 11.090 1.00 87.69 109 PRO A O 1
ATOM 866 N N . SER A 1 110 ? -14.885 -4.062 9.336 1.00 88.75 110 SER A N 1
ATOM 867 C CA . SER A 1 110 ? -14.562 -3.020 8.357 1.00 88.75 110 SER A CA 1
ATOM 868 C C . SER A 1 110 ? -15.504 -1.828 8.535 1.00 88.75 110 SER A C 1
ATOM 870 O O . SER A 1 110 ? -16.714 -1.997 8.679 1.00 88.75 110 SER A O 1
ATOM 872 N N . LYS A 1 111 ? -14.955 -0.616 8.486 1.00 87.56 111 LYS A N 1
ATOM 873 C CA . LYS A 1 111 ? -15.694 0.643 8.573 1.00 87.56 111 LYS A CA 1
ATOM 874 C C . LYS A 1 111 ? -15.803 1.267 7.189 1.00 87.56 111 LYS A C 1
ATOM 876 O O . LYS A 1 111 ? -14.795 1.524 6.537 1.00 87.56 111 LYS A O 1
ATOM 881 N N . TYR A 1 112 ? -17.026 1.542 6.749 1.00 74.25 112 TYR A N 1
ATOM 882 C CA . TYR A 1 112 ? -17.268 2.199 5.460 1.00 74.25 112 TYR A CA 1
ATOM 883 C C . TYR A 1 112 ? -17.125 3.720 5.530 1.00 74.25 112 TYR A C 1
ATOM 885 O O . TYR A 1 112 ? -16.774 4.352 4.540 1.00 74.25 112 TYR A O 1
ATOM 893 N N . LYS A 1 113 ? -17.383 4.311 6.702 1.00 77.69 113 LYS A N 1
ATOM 894 C CA . LYS A 1 113 ? -17.245 5.747 6.941 1.00 77.69 113 LYS A CA 1
ATOM 895 C C . LYS A 1 113 ? -16.137 5.994 7.949 1.00 77.69 113 LYS A C 1
ATOM 897 O O . LYS A 1 113 ? -16.200 5.517 9.080 1.00 77.69 113 LYS A O 1
ATOM 902 N N . TRP A 1 114 ? -15.153 6.770 7.521 1.00 81.88 114 TRP A N 1
ATOM 903 C CA . TRP A 1 114 ? -14.100 7.304 8.366 1.00 81.88 114 TRP A CA 1
ATOM 904 C C . TRP A 1 114 ? -14.349 8.798 8.516 1.00 81.88 114 TRP A C 1
ATOM 906 O O . TRP A 1 114 ? -14.267 9.534 7.537 1.00 81.88 114 TRP A O 1
ATOM 916 N N . ASN A 1 115 ? -14.705 9.240 9.723 1.00 81.38 115 ASN A N 1
ATOM 917 C CA . ASN A 1 115 ? -14.890 10.660 10.004 1.00 81.38 115 ASN A CA 1
ATOM 918 C C . ASN A 1 115 ? -13.520 11.295 10.274 1.00 81.38 115 ASN A C 1
ATOM 920 O O . ASN A 1 115 ? -13.120 11.474 11.420 1.00 81.38 115 ASN A O 1
ATOM 924 N N . LEU A 1 116 ? -12.748 11.510 9.209 1.00 84.62 116 LEU A N 1
ATOM 925 C CA . LEU A 1 116 ? -11.436 12.144 9.289 1.00 84.62 116 LEU A CA 1
ATOM 926 C C . LEU A 1 116 ? -11.583 13.637 9.026 1.00 84.62 116 LEU A C 1
ATOM 928 O O . LEU A 1 116 ? -12.281 14.047 8.099 1.00 84.62 116 LEU A O 1
ATOM 932 N N . SER A 1 117 ? -10.866 14.450 9.803 1.00 89.06 117 SER 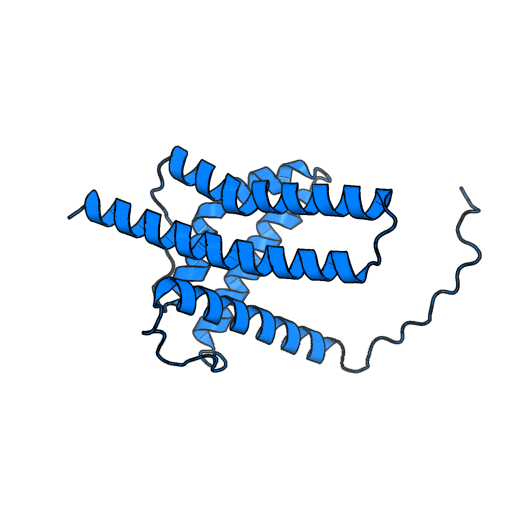A N 1
ATOM 933 C CA . SER A 1 117 ? -10.671 15.850 9.435 1.00 89.06 117 SER A CA 1
ATOM 934 C C . SER A 1 117 ? -9.973 15.938 8.073 1.00 89.06 117 SER A C 1
ATOM 936 O O . SER A 1 117 ? -9.175 15.061 7.720 1.00 89.06 117 SER A O 1
ATOM 938 N N . PHE A 1 118 ? -10.221 17.014 7.324 1.00 88.38 118 PHE A N 1
ATOM 939 C CA . PHE A 1 118 ? -9.566 17.231 6.032 1.00 88.38 118 PHE A CA 1
ATOM 940 C C . PHE A 1 118 ? -8.033 17.180 6.146 1.00 88.38 118 PHE A C 1
ATOM 942 O O . PHE A 1 118 ? -7.370 16.549 5.328 1.00 88.38 118 PHE A O 1
ATOM 949 N N . THR A 1 119 ? -7.468 17.754 7.213 1.00 89.81 119 THR A N 1
ATOM 950 C CA . THR A 1 119 ? -6.026 17.707 7.497 1.00 89.81 119 THR A CA 1
ATOM 951 C C . THR A 1 119 ? -5.523 16.275 7.668 1.00 89.81 119 THR A C 1
ATOM 953 O O . THR A 1 119 ? -4.501 15.901 7.098 1.00 89.81 119 THR A O 1
ATOM 956 N N . THR A 1 120 ? -6.248 15.441 8.417 1.00 91.06 120 THR A N 1
ATOM 957 C CA . THR A 1 120 ? -5.893 14.026 8.600 1.00 91.06 120 THR A CA 1
ATOM 958 C C . THR A 1 120 ? -5.958 13.260 7.282 1.00 91.06 120 THR A C 1
ATOM 960 O O . THR A 1 120 ? -5.065 12.468 6.994 1.00 91.06 120 THR A O 1
ATOM 963 N N . HIS A 1 121 ? -6.982 13.517 6.467 1.00 92.19 121 HIS A N 1
ATOM 964 C CA . HIS A 1 121 ? -7.133 12.916 5.142 1.00 92.19 121 HIS A CA 1
ATOM 965 C C . HIS A 1 121 ? -5.960 13.291 4.228 1.00 92.19 121 HIS A C 1
ATOM 967 O O . HIS A 1 121 ? -5.328 12.410 3.646 1.00 92.19 121 HIS A O 1
ATOM 973 N N . MET A 1 122 ? -5.617 14.579 4.159 1.00 92.56 122 MET A N 1
ATOM 974 C CA . MET A 1 122 ? -4.482 15.089 3.384 1.00 92.56 122 MET A CA 1
ATOM 975 C C . MET A 1 122 ? -3.154 14.472 3.826 1.00 92.56 122 MET A C 1
ATOM 977 O O . MET A 1 122 ? -2.387 14.010 2.983 1.00 92.56 122 MET A O 1
ATOM 981 N N . ASN A 1 123 ? -2.901 14.405 5.134 1.00 93.50 123 ASN A N 1
ATOM 982 C CA . ASN A 1 123 ? -1.680 13.806 5.673 1.00 93.50 123 ASN A CA 1
ATOM 983 C C . ASN A 1 123 ? -1.598 12.311 5.356 1.00 93.50 123 ASN A C 1
ATOM 985 O O . ASN A 1 123 ? -0.541 11.826 4.954 1.00 93.50 123 ASN A O 1
ATOM 989 N N . LEU A 1 124 ? -2.714 11.586 5.489 1.00 93.88 124 LEU A N 1
ATOM 990 C CA . LEU A 1 124 ? -2.782 10.170 5.145 1.00 93.88 124 LEU A CA 1
ATOM 991 C C . LEU A 1 124 ? -2.478 9.958 3.658 1.00 93.88 124 LEU A C 1
ATOM 993 O O . LEU A 1 124 ? -1.647 9.122 3.318 1.00 93.88 124 LEU A O 1
ATOM 997 N N . PHE A 1 125 ? -3.091 10.745 2.773 1.00 94.44 125 PHE A N 1
ATOM 998 C CA . PHE A 1 125 ? -2.818 10.679 1.339 1.00 94.44 125 PHE A CA 1
ATOM 999 C C . PHE A 1 125 ? -1.361 11.011 1.005 1.00 94.44 125 PHE A C 1
ATOM 1001 O O . PHE A 1 125 ? -0.731 10.304 0.219 1.00 94.44 125 PHE A O 1
ATOM 1008 N N . PHE A 1 126 ? -0.800 12.052 1.617 1.00 94.50 126 PHE A N 1
ATOM 1009 C CA . PHE A 1 126 ? 0.588 12.433 1.392 1.00 94.50 126 PHE A CA 1
ATOM 1010 C C . PHE A 1 126 ? 1.550 11.308 1.791 1.00 94.50 126 PHE A C 1
ATOM 1012 O O . PHE A 1 126 ? 2.390 10.904 0.989 1.00 94.50 126 PHE A O 1
ATOM 1019 N N . LEU A 1 127 ? 1.388 10.760 2.997 1.00 93.88 127 LEU A N 1
ATOM 1020 C CA . LEU A 1 127 ? 2.262 9.716 3.531 1.00 93.88 127 LEU A CA 1
ATOM 1021 C C . LEU A 1 127 ? 2.118 8.374 2.804 1.00 93.88 127 LEU A C 1
ATOM 1023 O O . LEU A 1 127 ? 3.098 7.642 2.695 1.00 93.88 127 LEU A O 1
ATOM 1027 N N . GLN A 1 128 ? 0.919 8.045 2.316 1.00 92.50 128 GLN A N 1
ATOM 1028 C CA . GLN A 1 128 ? 0.632 6.753 1.682 1.00 92.50 128 GLN A CA 1
ATOM 1029 C C . GLN A 1 128 ? 0.784 6.744 0.164 1.00 92.50 128 GLN A C 1
ATOM 1031 O O . GLN A 1 128 ? 1.021 5.687 -0.413 1.00 92.50 128 GLN A O 1
ATOM 1036 N N . ALA A 1 129 ? 0.601 7.887 -0.494 1.00 90.12 129 ALA A N 1
ATOM 1037 C CA . ALA A 1 129 ? 0.589 7.980 -1.951 1.00 90.12 129 ALA A CA 1
ATOM 1038 C C . ALA A 1 129 ? 1.768 8.801 -2.457 1.00 90.12 129 ALA A C 1
ATOM 1040 O O . ALA A 1 129 ? 2.649 8.291 -3.147 1.00 90.12 129 ALA A O 1
ATOM 1041 N N . ILE A 1 130 ? 1.779 10.083 -2.091 1.00 92.31 130 ILE A N 1
ATOM 1042 C CA . ILE A 1 130 ? 2.660 11.076 -2.700 1.00 92.31 130 ILE A CA 1
ATOM 1043 C C . ILE A 1 130 ? 4.107 10.805 -2.321 1.00 92.31 130 ILE A C 1
ATOM 1045 O O . ILE A 1 130 ? 4.962 10.742 -3.198 1.00 92.31 130 ILE A O 1
ATOM 1049 N N . LEU A 1 131 ? 4.386 10.597 -1.035 1.00 93.56 131 LEU A N 1
ATOM 1050 C CA . LEU A 1 131 ? 5.744 10.384 -0.558 1.00 93.56 131 LEU A CA 1
ATOM 1051 C C . LEU A 1 131 ? 6.364 9.094 -1.139 1.00 93.56 131 LEU A C 1
ATOM 1053 O O . LEU A 1 131 ? 7.434 9.202 -1.738 1.00 93.56 131 LEU A O 1
ATOM 1057 N N . PRO A 1 132 ? 5.715 7.909 -1.087 1.00 91.31 132 PRO A N 1
ATOM 1058 C CA . PRO A 1 132 ? 6.244 6.709 -1.740 1.00 91.31 132 PRO A CA 1
ATOM 1059 C C . PRO A 1 132 ? 6.434 6.870 -3.253 1.00 91.31 132 PRO A C 1
ATOM 1061 O O . PRO A 1 132 ? 7.447 6.424 -3.791 1.00 91.31 132 PRO A O 1
ATOM 1064 N N . ALA A 1 133 ? 5.499 7.536 -3.942 1.00 90.50 133 ALA A N 1
ATOM 1065 C CA . ALA A 1 133 ? 5.597 7.771 -5.381 1.00 90.50 133 ALA A CA 1
ATOM 1066 C C . ALA A 1 133 ? 6.770 8.696 -5.737 1.00 90.50 133 ALA A C 1
ATOM 1068 O O . ALA A 1 133 ? 7.522 8.398 -6.663 1.00 90.50 133 ALA A O 1
ATOM 1069 N N . LEU A 1 134 ? 6.964 9.788 -4.991 1.00 92.06 134 LEU A N 1
ATOM 1070 C CA . LEU A 1 134 ? 8.091 10.703 -5.177 1.00 92.06 134 LEU A CA 1
ATOM 1071 C C . LEU A 1 134 ? 9.426 10.008 -4.915 1.00 92.06 134 LEU A C 1
ATOM 1073 O O . LEU A 1 134 ? 10.336 10.131 -5.729 1.00 92.06 134 LEU A O 1
ATOM 1077 N N . VAL A 1 135 ? 9.536 9.244 -3.825 1.00 92.88 135 VAL A N 1
ATOM 1078 C CA . VAL A 1 135 ? 10.753 8.479 -3.509 1.00 92.88 135 VAL A CA 1
ATOM 1079 C C . VAL A 1 135 ? 11.053 7.464 -4.614 1.00 92.88 135 VAL A C 1
ATOM 1081 O O . VAL A 1 135 ? 12.189 7.386 -5.079 1.00 92.88 135 VAL A O 1
ATOM 1084 N N . GLY A 1 136 ? 10.038 6.735 -5.087 1.00 90.56 136 GLY A N 1
ATOM 1085 C CA . GLY A 1 136 ? 10.183 5.789 -6.192 1.00 90.56 136 GLY A CA 1
ATOM 1086 C C . GLY A 1 136 ? 10.621 6.456 -7.497 1.00 90.56 136 GLY A C 1
ATOM 1087 O O . GLY A 1 136 ? 11.548 5.974 -8.144 1.00 90.56 136 GLY A O 1
ATOM 1088 N N . MET A 1 137 ? 10.010 7.587 -7.864 1.00 90.06 137 MET A N 1
ATOM 1089 C CA . MET A 1 137 ? 10.370 8.346 -9.068 1.00 90.06 137 MET A CA 1
ATOM 1090 C C . MET A 1 137 ? 11.786 8.920 -8.994 1.00 90.06 137 MET A C 1
ATOM 1092 O O . MET A 1 137 ? 12.535 8.810 -9.962 1.00 90.06 137 MET A O 1
ATOM 1096 N N . LEU A 1 138 ? 12.171 9.499 -7.854 1.00 91.50 138 LEU A N 1
ATOM 1097 C CA . LEU A 1 138 ? 13.521 10.025 -7.645 1.00 91.50 138 LEU A CA 1
ATOM 1098 C C . LEU A 1 138 ? 14.565 8.918 -7.766 1.00 91.50 138 LEU A C 1
ATOM 1100 O O . LEU A 1 138 ? 15.568 9.095 -8.455 1.00 91.50 138 LEU A O 1
ATOM 1104 N N . PHE A 1 139 ? 14.314 7.765 -7.144 1.00 91.44 139 PHE A N 1
ATOM 1105 C CA . PHE A 1 139 ? 15.222 6.633 -7.249 1.00 91.44 139 PHE A CA 1
ATOM 1106 C C . PHE A 1 139 ? 15.328 6.118 -8.685 1.00 91.44 139 PHE A C 1
ATOM 1108 O O . PHE A 1 139 ? 16.437 5.919 -9.168 1.00 91.44 139 PHE A O 1
ATOM 1115 N N . ALA A 1 140 ? 14.203 5.953 -9.386 1.00 87.81 140 ALA A N 1
ATOM 1116 C CA . ALA A 1 140 ? 14.199 5.508 -10.778 1.00 87.81 140 ALA A CA 1
ATOM 1117 C C . ALA A 1 140 ? 14.968 6.476 -11.696 1.00 87.81 140 ALA A C 1
ATOM 1119 O O . ALA A 1 140 ? 15.753 6.043 -12.536 1.00 87.81 140 ALA A O 1
ATOM 1120 N N . ALA A 1 141 ? 14.800 7.788 -11.505 1.00 88.88 141 ALA A N 1
ATOM 1121 C CA . ALA A 1 141 ? 15.537 8.797 -12.261 1.00 88.88 141 ALA A CA 1
ATOM 1122 C C . ALA A 1 141 ? 17.051 8.722 -11.994 1.00 88.88 141 ALA A C 1
ATOM 1124 O O . ALA A 1 141 ? 17.842 8.710 -12.936 1.00 88.88 141 ALA A O 1
ATOM 1125 N N . LEU A 1 142 ? 17.462 8.619 -10.726 1.00 89.12 142 LEU A N 1
ATOM 1126 C CA . LEU A 1 142 ? 18.873 8.484 -10.346 1.00 89.12 142 LEU A CA 1
ATOM 1127 C C . LEU A 1 142 ? 19.488 7.178 -10.861 1.00 89.12 142 LEU A C 1
ATOM 1129 O O . LEU A 1 142 ? 20.607 7.189 -11.369 1.00 89.12 142 LEU A O 1
ATOM 1133 N N . ALA A 1 143 ? 18.753 6.070 -10.762 1.00 88.19 143 ALA A N 1
ATOM 1134 C CA . ALA A 1 143 ? 19.182 4.767 -11.252 1.00 88.19 143 ALA A CA 1
ATOM 1135 C C . ALA A 1 143 ? 19.450 4.791 -12.759 1.00 88.19 143 ALA A C 1
ATOM 1137 O O . ALA A 1 143 ? 20.468 4.262 -13.201 1.00 88.19 143 ALA A O 1
ATOM 1138 N N . ASN A 1 144 ? 18.595 5.472 -13.523 1.00 87.12 144 ASN A N 1
ATOM 1139 C CA . ASN A 1 144 ? 18.756 5.629 -14.964 1.00 87.12 144 ASN A CA 1
ATOM 1140 C C . ASN A 1 144 ? 19.985 6.493 -15.317 1.00 87.12 144 ASN A C 1
ATOM 1142 O O . ASN A 1 144 ? 20.783 6.110 -16.165 1.00 87.12 144 ASN A O 1
ATOM 1146 N N . ILE A 1 145 ? 20.204 7.607 -14.605 1.00 90.25 145 ILE A N 1
ATOM 1147 C CA . ILE A 1 145 ? 21.354 8.501 -14.846 1.00 90.25 145 ILE A CA 1
ATOM 1148 C C . ILE A 1 145 ? 22.694 7.822 -14.517 1.00 90.25 145 ILE A C 1
ATOM 1150 O O . ILE A 1 145 ? 23.673 8.011 -15.234 1.00 9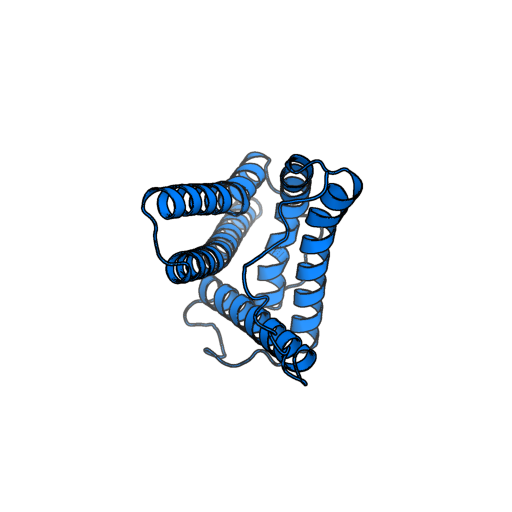0.25 145 ILE A O 1
ATOM 1154 N N . ILE A 1 146 ? 22.753 7.054 -13.426 1.00 90.12 146 ILE A N 1
ATOM 1155 C CA . ILE A 1 146 ? 23.993 6.433 -12.924 1.00 90.12 146 ILE A CA 1
ATOM 1156 C C . ILE A 1 146 ? 24.232 5.049 -13.563 1.00 90.12 146 ILE A C 1
ATOM 1158 O O . ILE A 1 146 ? 25.322 4.492 -13.443 1.00 90.12 146 ILE A O 1
ATOM 1162 N N . GLY A 1 147 ? 23.241 4.490 -14.265 1.00 86.44 147 GLY A N 1
ATOM 1163 C CA . GLY A 1 147 ? 23.322 3.153 -14.858 1.00 86.44 147 GLY A CA 1
ATOM 1164 C C . GLY A 1 147 ? 23.291 2.037 -13.811 1.00 86.44 147 GLY A C 1
ATOM 1165 O O . GLY A 1 147 ? 24.035 1.061 -13.914 1.00 86.44 147 GLY A O 1
ATOM 1166 N N . LEU A 1 148 ? 22.470 2.188 -12.766 1.00 86.69 148 LEU A N 1
ATOM 1167 C CA . LEU A 1 148 ? 22.364 1.195 -11.698 1.00 86.69 148 LEU A CA 1
ATOM 1168 C C . LEU A 1 148 ? 21.749 -0.125 -12.205 1.00 86.69 148 LEU A C 1
ATOM 1170 O O . LEU A 1 148 ? 20.839 -0.104 -13.035 1.00 86.69 148 LEU A O 1
ATOM 1174 N N . PRO A 1 149 ? 22.183 -1.287 -11.677 1.00 86.25 149 PRO A N 1
ATOM 1175 C CA . PRO A 1 149 ? 21.615 -2.568 -12.079 1.00 86.25 149 PRO A CA 1
ATOM 1176 C C . PRO A 1 149 ? 20.117 -2.690 -11.721 1.00 86.25 149 PRO A C 1
ATOM 1178 O O . PRO A 1 149 ? 19.722 -2.266 -10.629 1.00 86.25 149 PRO A O 1
ATOM 1181 N N . PRO A 1 150 ? 19.298 -3.387 -12.539 1.00 82.06 150 PRO A N 1
ATOM 1182 C CA . PRO A 1 150 ? 17.854 -3.542 -12.308 1.00 82.06 150 PRO A CA 1
ATOM 1183 C C . PRO A 1 150 ? 17.478 -4.161 -10.954 1.00 82.06 150 PRO A C 1
ATOM 1185 O O . PRO A 1 150 ? 16.389 -3.926 -10.433 1.00 82.06 150 PRO A O 1
ATOM 1188 N N . ILE A 1 151 ? 18.375 -4.951 -10.352 1.00 85.62 151 ILE A N 1
ATOM 1189 C CA . ILE A 1 151 ? 18.145 -5.566 -9.037 1.00 85.62 151 ILE A CA 1
ATOM 1190 C C . ILE A 1 151 ? 17.928 -4.516 -7.936 1.00 85.62 151 ILE A C 1
ATOM 1192 O O . ILE A 1 151 ? 17.155 -4.746 -7.009 1.00 85.62 151 ILE A O 1
ATOM 1196 N N . LEU A 1 152 ? 18.557 -3.342 -8.047 1.00 85.50 152 LEU A N 1
ATOM 1197 C CA . LEU A 1 152 ? 18.407 -2.271 -7.064 1.00 85.50 152 LEU A CA 1
ATOM 1198 C C . LEU A 1 152 ? 17.017 -1.629 -7.125 1.00 85.50 152 LEU A C 1
ATOM 1200 O O . LEU A 1 152 ? 16.473 -1.268 -6.082 1.00 85.50 152 LEU A O 1
ATOM 1204 N N . GLU A 1 153 ? 16.398 -1.553 -8.305 1.00 82.94 153 GLU A N 1
ATOM 1205 C CA . GLU A 1 153 ? 15.013 -1.085 -8.431 1.00 82.94 153 GLU A CA 1
ATOM 1206 C C . GLU A 1 153 ? 14.038 -2.009 -7.696 1.00 82.94 153 GLU A C 1
ATOM 1208 O O . GLU A 1 153 ? 13.118 -1.542 -7.020 1.00 82.94 153 GLU A O 1
ATOM 1213 N N . TRP A 1 154 ? 14.252 -3.324 -7.782 1.00 86.56 154 TRP A N 1
ATOM 1214 C CA . TRP A 1 154 ? 13.464 -4.303 -7.034 1.00 86.56 154 TRP A CA 1
ATOM 1215 C C . TRP A 1 154 ? 13.638 -4.140 -5.526 1.00 86.56 154 TRP A C 1
ATOM 1217 O O . TRP A 1 154 ? 12.643 -4.134 -4.801 1.00 86.56 154 TRP A O 1
ATOM 1227 N N . THR A 1 155 ? 14.867 -3.924 -5.055 1.00 89.94 155 THR A N 1
ATOM 1228 C CA . THR A 1 155 ? 15.141 -3.641 -3.640 1.00 89.94 155 THR A CA 1
ATOM 1229 C C . THR A 1 155 ? 14.369 -2.416 -3.155 1.00 89.94 155 THR A C 1
ATOM 1231 O O . THR A 1 155 ? 13.731 -2.465 -2.104 1.00 89.94 155 THR A O 1
ATOM 1234 N N . VAL A 1 156 ? 14.342 -1.333 -3.936 1.00 90.19 156 VAL A N 1
ATOM 1235 C CA . VAL A 1 156 ? 13.582 -0.127 -3.576 1.00 90.19 156 VAL A CA 1
ATOM 1236 C C . VAL A 1 156 ? 12.081 -0.381 -3.564 1.00 90.19 156 VAL A C 1
ATOM 1238 O O . VAL A 1 156 ? 11.407 0.061 -2.636 1.00 90.19 156 VAL A O 1
ATOM 1241 N N . LYS A 1 157 ? 11.545 -1.151 -4.517 1.00 89.62 157 LYS A N 1
ATOM 1242 C CA . LYS A 1 157 ? 10.130 -1.556 -4.495 1.00 89.62 157 LYS A CA 1
ATOM 1243 C C . LYS A 1 157 ? 9.781 -2.343 -3.229 1.00 89.62 157 LYS A C 1
ATOM 1245 O O . LYS A 1 157 ? 8.730 -2.097 -2.646 1.00 89.62 157 LYS A O 1
ATOM 1250 N N . VAL A 1 158 ? 10.661 -3.236 -2.772 1.00 91.62 158 VAL A N 1
ATOM 1251 C CA . VAL A 1 158 ? 10.475 -3.983 -1.515 1.00 91.62 158 VAL A CA 1
ATOM 1252 C C . VAL A 1 158 ? 10.507 -3.048 -0.302 1.00 91.62 158 VAL A C 1
ATOM 1254 O O . VAL A 1 158 ? 9.648 -3.155 0.572 1.00 91.62 158 VAL A O 1
ATOM 1257 N N . ILE A 1 159 ? 11.446 -2.098 -0.255 1.00 93.44 159 ILE A N 1
ATOM 1258 C CA . ILE A 1 159 ? 11.518 -1.099 0.824 1.00 93.44 159 ILE A CA 1
ATOM 1259 C C . ILE A 1 159 ? 10.242 -0.251 0.856 1.00 93.44 159 ILE A C 1
ATOM 1261 O O . ILE A 1 159 ? 9.640 -0.094 1.916 1.00 93.44 159 ILE A O 1
ATOM 1265 N N . LEU A 1 160 ? 9.796 0.253 -0.297 1.00 93.50 160 LEU A N 1
ATOM 1266 C CA . LEU A 1 160 ? 8.569 1.044 -0.411 1.00 93.50 160 LEU A CA 1
ATOM 1267 C C . LEU A 1 160 ? 7.331 0.236 -0.020 1.00 93.50 160 LEU A C 1
ATOM 1269 O O . LEU A 1 160 ? 6.445 0.764 0.650 1.00 93.50 160 LEU A O 1
ATOM 1273 N N . PHE A 1 161 ? 7.281 -1.048 -0.375 1.00 92.94 161 PHE A N 1
ATOM 1274 C CA . PHE A 1 161 ? 6.218 -1.942 0.064 1.00 92.94 161 PHE A CA 1
ATOM 1275 C C . PHE A 1 161 ? 6.137 -1.986 1.595 1.00 92.94 161 PHE A C 1
ATOM 1277 O O . PHE A 1 161 ? 5.104 -1.623 2.156 1.00 92.94 161 PHE A O 1
ATOM 1284 N N . TYR A 1 162 ? 7.226 -2.319 2.292 1.00 93.00 162 TYR A N 1
ATOM 1285 C CA . TYR A 1 162 ? 7.217 -2.340 3.758 1.00 93.00 162 TYR A CA 1
ATOM 1286 C C . TYR A 1 162 ? 6.940 -0.969 4.374 1.00 93.00 162 TYR A C 1
ATOM 1288 O O . TYR A 1 162 ? 6.180 -0.880 5.337 1.00 93.00 162 TYR A O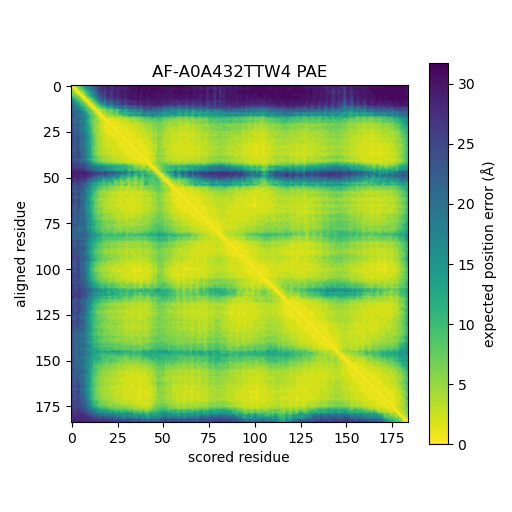 1
ATOM 1296 N N . TRP A 1 163 ? 7.499 0.096 3.796 1.00 93.56 163 TRP A N 1
ATOM 1297 C CA . TRP A 1 163 ? 7.240 1.470 4.214 1.00 93.56 163 TRP A CA 1
ATOM 1298 C C . TRP A 1 163 ? 5.739 1.773 4.220 1.00 93.56 163 TRP A C 1
ATOM 1300 O O . TRP A 1 163 ? 5.199 2.164 5.251 1.00 93.56 163 TRP A O 1
ATOM 1310 N N . THR A 1 164 ? 5.038 1.518 3.111 1.00 93.56 164 THR A N 1
ATOM 1311 C CA . THR A 1 164 ? 3.591 1.784 3.016 1.00 93.56 164 THR A CA 1
ATOM 1312 C C . THR A 1 164 ? 2.788 1.005 4.058 1.00 93.56 164 THR A C 1
ATOM 1314 O O . THR A 1 164 ? 1.918 1.581 4.715 1.00 93.56 164 THR A O 1
ATOM 1317 N N . LEU A 1 165 ? 3.126 -0.269 4.291 1.00 94.56 165 LEU A N 1
ATOM 1318 C CA . LEU A 1 165 ? 2.464 -1.086 5.308 1.00 94.56 165 LEU A CA 1
ATOM 1319 C C . LEU A 1 165 ? 2.639 -0.496 6.716 1.00 94.56 165 LEU A C 1
ATOM 1321 O O . LEU A 1 165 ? 1.662 -0.283 7.438 1.00 94.56 165 LEU A O 1
ATOM 1325 N N . VAL A 1 166 ? 3.881 -0.201 7.102 1.00 94.62 166 VAL A N 1
ATOM 1326 C CA . VAL A 1 166 ? 4.200 0.311 8.440 1.00 94.62 166 VAL A CA 1
ATOM 1327 C C . VAL A 1 166 ? 3.568 1.681 8.655 1.00 94.62 166 VAL A C 1
ATOM 1329 O O . VAL A 1 166 ? 2.877 1.895 9.650 1.00 94.62 166 VAL A O 1
ATOM 1332 N N . THR A 1 167 ? 3.730 2.601 7.704 1.00 95.00 167 THR A N 1
ATOM 1333 C CA . THR A 1 167 ? 3.177 3.951 7.824 1.00 95.00 167 THR A CA 1
ATOM 1334 C C . THR A 1 167 ? 1.650 3.926 7.901 1.00 95.00 167 THR A C 1
ATOM 1336 O O . THR A 1 167 ? 1.076 4.738 8.625 1.00 95.00 167 THR A O 1
ATOM 1339 N N . LEU A 1 168 ? 0.970 2.997 7.214 1.00 95.12 168 LEU A N 1
ATOM 1340 C CA . LEU A 1 168 ? -0.495 2.915 7.257 1.00 95.12 168 LEU A CA 1
ATOM 1341 C C . LEU A 1 168 ? -0.980 2.469 8.636 1.00 95.12 168 LEU A C 1
ATOM 1343 O O . LEU A 1 168 ? -1.912 3.061 9.180 1.00 95.12 168 LEU A O 1
ATOM 1347 N N . ALA A 1 169 ? -0.320 1.466 9.219 1.00 94.81 169 ALA A N 1
ATOM 1348 C CA . ALA A 1 169 ? -0.620 0.996 10.567 1.00 94.81 169 ALA A CA 1
ATOM 1349 C C . ALA A 1 169 ? -0.361 2.077 11.630 1.00 94.81 169 ALA A C 1
ATOM 1351 O O . ALA A 1 169 ? -1.199 2.286 12.506 1.00 94.81 169 ALA A O 1
ATOM 1352 N N . LEU A 1 170 ? 0.738 2.828 11.517 1.00 94.25 170 LEU A N 1
ATOM 1353 C CA . LEU A 1 170 ? 1.023 3.946 12.422 1.00 94.25 170 LEU A CA 1
ATOM 1354 C C . LEU A 1 170 ? -0.016 5.068 12.294 1.00 94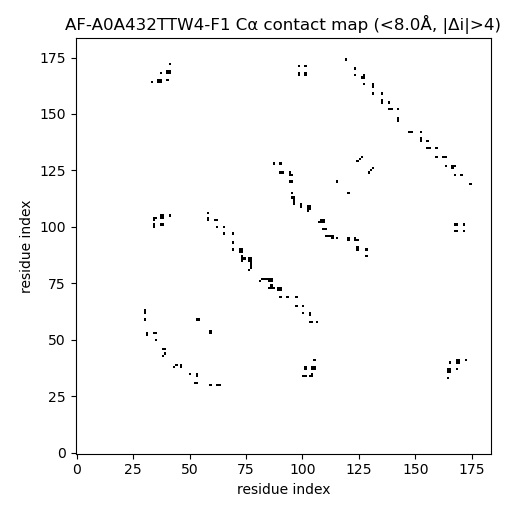.25 170 LEU A C 1
ATOM 1356 O O . LEU A 1 170 ? -0.517 5.573 13.298 1.00 94.25 170 LEU A O 1
ATOM 1360 N N . CYS A 1 171 ? -0.402 5.430 11.065 1.00 93.94 171 CYS A N 1
ATOM 1361 C CA . CYS A 1 171 ? -1.465 6.412 10.845 1.00 93.94 171 CYS A CA 1
ATOM 1362 C C . CYS A 1 171 ? -2.789 5.943 11.458 1.00 93.94 171 CYS A C 1
ATOM 1364 O O . CYS A 1 171 ? -3.486 6.736 12.088 1.00 93.94 171 CYS A O 1
ATOM 1366 N N . TYR A 1 172 ? -3.121 4.657 11.320 1.00 94.12 172 TYR A N 1
ATOM 1367 C CA . TYR A 1 172 ? -4.300 4.065 11.943 1.00 94.12 172 TYR A CA 1
ATOM 1368 C C . TYR A 1 172 ? -4.280 4.220 13.474 1.00 94.12 172 TYR A C 1
ATOM 1370 O O . TYR A 1 172 ? -5.276 4.673 14.040 1.00 94.12 172 TYR A O 1
ATOM 1378 N N . GLN A 1 173 ? -3.159 3.914 14.143 1.00 92.19 173 GLN A N 1
ATOM 1379 C CA . GLN A 1 173 ? -3.030 4.073 15.601 1.00 92.19 173 GLN A CA 1
ATOM 1380 C C . GLN A 1 173 ? -3.240 5.523 16.037 1.00 92.19 173 GLN A C 1
ATOM 1382 O O . GLN A 1 173 ? -4.013 5.780 16.958 1.00 92.19 173 GLN A O 1
ATOM 1387 N N . LEU A 1 174 ? -2.602 6.475 15.349 1.00 90.81 174 LEU A N 1
ATOM 1388 C CA . LEU A 1 174 ? -2.729 7.902 15.656 1.00 90.81 174 LEU A CA 1
ATOM 1389 C C . LEU A 1 174 ? -4.165 8.403 15.468 1.00 90.81 174 LEU A C 1
ATOM 1391 O O . LEU A 1 174 ? -4.683 9.146 16.302 1.00 90.81 174 LEU A O 1
ATOM 1395 N N . ILE A 1 175 ? -4.833 7.972 14.395 1.00 90.44 175 ILE A N 1
ATOM 1396 C CA . ILE A 1 175 ? -6.239 8.300 14.139 1.00 90.44 175 ILE A CA 1
ATOM 1397 C C . ILE A 1 175 ? -7.126 7.725 15.244 1.00 90.44 175 ILE A C 1
ATOM 1399 O O . ILE A 1 175 ? -8.021 8.416 15.730 1.00 90.44 175 ILE A O 1
ATOM 1403 N N . GLN A 1 176 ? -6.906 6.474 15.648 1.00 87.81 176 GLN A N 1
ATOM 1404 C CA . GLN A 1 176 ? -7.710 5.839 16.687 1.00 87.81 176 GLN A CA 1
ATOM 1405 C C . GLN A 1 176 ? -7.510 6.519 18.048 1.00 87.81 176 GLN A C 1
ATOM 1407 O O . GLN A 1 176 ? -8.498 6.839 18.702 1.00 87.81 176 GLN A O 1
ATOM 1412 N N . ALA A 1 177 ? -6.265 6.818 18.427 1.00 85.94 177 ALA A N 1
ATOM 1413 C CA . ALA A 1 177 ? -5.941 7.516 19.669 1.00 85.94 177 ALA A CA 1
ATOM 1414 C C . ALA A 1 177 ? -6.590 8.910 19.744 1.00 85.94 177 ALA A C 1
ATOM 1416 O O . ALA A 1 177 ? -7.200 9.252 20.755 1.00 85.94 177 ALA A O 1
ATOM 1417 N N . ASN A 1 178 ? -6.536 9.685 18.655 1.00 82.62 178 ASN A N 1
ATOM 1418 C CA . ASN A 1 178 ? -7.172 11.004 18.600 1.00 82.62 178 ASN A CA 1
ATOM 1419 C C . ASN A 1 178 ? -8.701 10.934 18.697 1.00 82.62 178 ASN A C 1
ATOM 1421 O O . ASN A 1 178 ? -9.304 11.770 19.363 1.00 82.62 178 ASN A O 1
ATOM 1425 N N . ASN A 1 179 ? -9.333 9.940 18.064 1.00 78.50 179 ASN A N 1
ATOM 1426 C CA . ASN A 1 179 ? -10.784 9.767 18.162 1.00 78.50 179 ASN A CA 1
ATOM 1427 C C . ASN A 1 179 ? -11.224 9.395 19.585 1.00 78.50 179 ASN A C 1
ATOM 1429 O O . ASN A 1 179 ? -12.227 9.924 20.056 1.00 78.50 179 ASN A O 1
ATOM 1433 N N . SER A 1 180 ? -10.472 8.533 20.278 1.00 73.31 180 SER A N 1
ATOM 1434 C CA . SER A 1 180 ? -10.751 8.180 21.677 1.00 73.31 180 SER A CA 1
ATOM 1435 C C . SER A 1 180 ? -10.563 9.362 22.631 1.00 73.31 180 SER A C 1
ATOM 1437 O O . SER A 1 180 ? -11.298 9.489 23.599 1.00 73.31 180 SER A O 1
ATOM 1439 N N . ALA A 1 181 ? -9.606 10.255 22.362 1.00 69.31 181 ALA A N 1
ATOM 1440 C CA . ALA A 1 181 ? -9.410 11.460 23.169 1.00 69.31 181 ALA A CA 1
ATOM 1441 C C . ALA A 1 181 ? -10.523 12.508 22.969 1.00 69.31 181 ALA A C 1
ATOM 1443 O O . ALA A 1 181 ? -10.788 13.302 23.868 1.00 69.31 181 ALA A O 1
ATOM 1444 N N . GLN A 1 182 ? -11.158 12.530 21.793 1.00 60.56 182 GLN A N 1
ATOM 1445 C CA . GLN A 1 182 ? -12.232 13.474 21.457 1.00 60.56 182 GLN A CA 1
ATOM 1446 C C . GLN A 1 182 ? -13.635 12.970 21.832 1.00 60.56 182 GLN A C 1
ATOM 1448 O O . GLN A 1 182 ? -14.523 13.791 22.038 1.00 60.56 182 GLN A O 1
ATOM 1453 N N . ASN A 1 183 ? -13.827 11.653 21.951 1.00 54.31 183 ASN A N 1
ATOM 1454 C CA . ASN A 1 183 ? -15.051 11.007 22.435 1.00 54.31 183 ASN A CA 1
ATOM 1455 C C . ASN A 1 183 ? -14.689 10.022 23.571 1.00 54.31 183 ASN A C 1
ATOM 1457 O O . ASN A 1 183 ? -14.522 8.834 23.273 1.00 54.31 183 ASN A O 1
ATOM 1461 N N . PRO A 1 184 ? -14.497 10.500 24.817 1.00 48.34 184 PRO A N 1
ATOM 1462 C CA . PRO A 1 184 ? -14.180 9.643 25.962 1.00 48.34 184 PRO A CA 1
ATOM 1463 C C . PRO A 1 184 ? -15.306 8.660 26.314 1.00 48.34 184 PRO A C 1
ATOM 1465 O O . PRO A 1 184 ? -16.492 8.992 26.082 1.00 48.34 184 PRO A O 1
#

Foldseek 3Di:
DDDDPDDDDPPPPPQPPCNVVVVVVVLQVLLQVLLQLLLCLQVPPPSPPPSDRDPPPVLSVVLVVLVVVLVCQQVVVCVVPVDNVSSLVSCLVCLVQVLVSSCSSVVHDRDPDDPDDPVLSVVSSCQQPVVLVVVLVVVVVVCVVVVPDPVVSVVSVVVSSSSNSNVSSVSSVVSVVVVVVVPD

pLDDT: mean 84.45, std 14.24, range [34.69, 95.44]

Sequence (184 aa):
MEQLFSSGELLDVQLPENMMFYLVLFLYGYITLSIIMYRLVILGEQSSGGFMPVLNVNKIIRFVGLTLFVGLVTVVPVMITGMPMLQLIMYFLIIPITLNFINIAIDQPSKYKWNLSFTTHMNLFFLQAILPALVGMLFAALANIIGLPPILEWTVKVILFYWTLVTLALCYQLIQANNSAQNP

Solvent-accessible surface area (backbone atoms only — not comparable to full-atom values): 10708 Å² total; per-residue (Å²): 134,91,88,86,87,77,90,70,85,76,73,80,72,74,72,60,94,57,46,68,58,52,52,53,52,49,51,51,50,53,50,38,52,51,34,50,51,32,27,40,71,71,47,45,93,68,38,91,60,71,97,56,81,75,78,57,60,69,50,50,51,56,48,53,53,50,54,52,48,56,49,47,62,28,45,50,60,21,70,75,67,72,41,72,69,50,28,57,54,38,43,56,73,46,44,69,54,57,55,30,58,46,26,45,42,70,74,42,79,73,62,93,75,72,96,62,54,70,69,56,49,52,51,50,36,38,64,64,46,52,49,52,49,50,53,51,49,53,48,53,52,50,33,64,78,71,65,55,63,74,69,58,57,53,52,49,52,52,52,48,50,53,49,45,49,53,54,51,36,52,51,47,52,55,54,51,53,52,50,46,72,74,56,119